Protein AF-K2A949-F1 (afdb_monomer)

Mean predicted aligned error: 9.68 Å

Sequence (365 aa):
MKMKKAQGSILAYSLIILAVMFSIVGTMSTVTILEKKSAGASQSSSQAFQIADSGVQSAVKKINAVLKNSNNKLSDAFPSGECAVLDGVATVKGSLSTDMLYEITFFKVGTTTLIDDCGRQVTEVGDIKAIGTFKKTIRAVQVSVRHCSTDLIPDKKDNSIDYKEVLGEDGNCWLDRNLGAEQVATSATDPLAYGWLFQWGRGNDGHQDRTSNTSNIPSSSIDPPGHKFIFYPHAPWNWYNGVTPNANDLWQDDGINNPCPDGYRLPTGGAGGEWENFISSAGLKNCTAGCLDKLYQTSLKITVAGTRGGTNATVALAGEQGFYWSSTYNTSNNNSYLLRFSNMTIPTTANAIKTTGSSVRCIKD

Structure (mmCIF, N/CA/C/O backbone):
data_AF-K2A949-F1
#
_entry.id   AF-K2A949-F1
#
loop_
_atom_site.group_PDB
_atom_site.id
_atom_site.type_symbol
_atom_site.label_atom_id
_atom_site.label_alt_id
_atom_site.label_comp_id
_atom_site.label_asym_id
_atom_site.label_entity_id
_atom_site.label_seq_id
_atom_site.pdbx_PDB_ins_code
_atom_site.Cartn_x
_atom_site.Cartn_y
_atom_site.Cartn_z
_atom_site.occupancy
_atom_site.B_iso_or_equiv
_atom_site.auth_seq_id
_atom_site.auth_comp_id
_atom_site.auth_asym_id
_atom_site.auth_atom_id
_atom_site.pdbx_PDB_model_num
ATOM 1 N N . MET A 1 1 ? -30.213 65.465 77.421 1.00 49.12 1 MET A N 1
ATOM 2 C CA . MET A 1 1 ? -31.001 64.305 76.952 1.00 49.12 1 MET A CA 1
ATOM 3 C C . MET A 1 1 ? -30.037 63.134 76.744 1.00 49.12 1 MET A C 1
ATOM 5 O O . MET A 1 1 ? -29.298 63.133 75.771 1.00 49.12 1 MET A O 1
ATOM 9 N N . LYS A 1 2 ? -29.905 62.218 77.718 1.00 47.81 2 LYS A N 1
ATOM 10 C CA . LYS A 1 2 ? -28.971 61.078 77.616 1.00 47.81 2 LYS A CA 1
ATOM 11 C C . LYS A 1 2 ? -29.576 60.030 76.676 1.00 47.81 2 LYS A C 1
ATOM 13 O O . LYS A 1 2 ? -30.589 59.427 77.017 1.00 47.81 2 LYS A O 1
ATOM 18 N N . MET A 1 3 ? -28.971 59.827 75.505 1.00 54.16 3 MET A N 1
ATOM 19 C CA . MET A 1 3 ? -29.324 58.731 74.599 1.00 54.16 3 MET A CA 1
ATOM 20 C C . MET A 1 3 ? -29.105 57.393 75.320 1.00 54.16 3 MET A C 1
ATOM 22 O O . MET A 1 3 ? -27.984 57.082 75.726 1.00 54.16 3 MET A O 1
ATOM 26 N N . LYS A 1 4 ? -30.172 56.603 75.502 1.00 54.75 4 LYS A N 1
ATOM 27 C CA . LYS A 1 4 ? -30.067 55.209 75.955 1.00 54.75 4 LYS A CA 1
ATOM 28 C C . LYS A 1 4 ? -29.284 54.434 74.894 1.00 54.75 4 LYS A C 1
ATOM 30 O O . LYS A 1 4 ? -29.780 54.211 73.795 1.00 54.75 4 LYS A O 1
ATOM 35 N N . LYS A 1 5 ? -28.051 54.047 75.220 1.00 59.03 5 LYS A N 1
ATOM 36 C CA . LYS A 1 5 ? -27.229 53.162 74.390 1.00 59.03 5 LYS A CA 1
ATOM 37 C C . LYS A 1 5 ? -27.930 51.800 74.363 1.00 59.03 5 LYS A C 1
ATOM 39 O O . LYS A 1 5 ? -28.044 51.165 75.409 1.00 59.03 5 LYS A O 1
ATOM 44 N N . ALA A 1 6 ? -28.463 51.391 73.213 1.00 59.97 6 ALA A N 1
ATOM 45 C CA . ALA A 1 6 ? -29.071 50.074 73.061 1.00 59.97 6 ALA A CA 1
ATOM 46 C C . ALA A 1 6 ? -27.988 49.013 73.313 1.00 59.97 6 ALA A C 1
ATOM 48 O O . ALA A 1 6 ? -27.046 48.882 72.533 1.00 59.97 6 ALA A O 1
ATOM 49 N N . GLN A 1 7 ? -28.070 48.308 74.442 1.00 63.09 7 GLN A N 1
ATOM 50 C CA . GLN A 1 7 ? -27.202 47.169 74.715 1.00 63.09 7 GLN A CA 1
ATOM 51 C C . GLN A 1 7 ? -27.724 45.999 73.880 1.00 63.09 7 GLN A C 1
ATOM 53 O O . GLN A 1 7 ? -28.745 45.400 74.209 1.00 63.09 7 GLN A O 1
ATOM 58 N N . GLY A 1 8 ? -27.064 45.726 72.754 1.00 63.56 8 GLY A N 1
ATOM 59 C CA . GLY A 1 8 ? -27.332 44.528 71.967 1.00 63.56 8 GLY A CA 1
ATOM 60 C C . GLY A 1 8 ? -27.118 43.288 72.833 1.00 63.56 8 GLY A C 1
ATOM 61 O O . GLY A 1 8 ? -26.127 43.193 73.557 1.00 63.56 8 GLY A O 1
ATOM 62 N N . SER A 1 9 ? -28.062 42.350 72.786 1.00 79.69 9 SER A N 1
ATOM 63 C CA . SER A 1 9 ? -27.929 41.079 73.491 1.00 79.69 9 SER A CA 1
ATOM 64 C C . SER A 1 9 ? -26.759 40.299 72.892 1.00 79.69 9 SER A C 1
ATOM 66 O O . SER A 1 9 ? -26.803 39.914 71.723 1.00 79.69 9 SER A O 1
ATOM 68 N N . ILE A 1 10 ? -25.721 40.052 73.695 1.00 79.25 10 ILE A N 1
ATOM 69 C CA . ILE A 1 10 ? -24.580 39.195 73.330 1.00 79.25 10 ILE A CA 1
ATOM 70 C C . ILE A 1 10 ? -25.092 37.837 72.836 1.00 79.25 10 ILE A C 1
ATOM 72 O O . ILE A 1 10 ? -24.601 37.317 71.840 1.00 79.25 10 ILE A O 1
ATOM 76 N N . LEU A 1 11 ? -26.155 37.325 73.463 1.00 80.56 11 LEU A N 1
ATOM 77 C CA . LEU A 1 11 ? -26.811 36.082 73.074 1.00 80.56 11 LEU A CA 1
ATOM 78 C C . LEU A 1 11 ? -27.355 36.138 71.638 1.00 80.56 11 LEU A C 1
ATOM 80 O O . LEU A 1 11 ? -27.174 35.185 70.889 1.00 80.56 11 LEU A O 1
ATOM 84 N N . ALA A 1 12 ? -27.979 37.251 71.236 1.00 81.69 12 ALA A N 1
ATOM 85 C CA . ALA A 1 12 ? -28.511 37.414 69.883 1.00 81.69 12 ALA A CA 1
ATOM 86 C C . ALA A 1 12 ? -27.388 37.479 68.837 1.00 81.69 12 ALA A C 1
ATOM 88 O O . ALA A 1 12 ? -27.494 36.855 67.785 1.00 81.69 12 ALA A O 1
ATOM 89 N N . TYR A 1 13 ? -26.288 38.174 69.142 1.00 85.81 13 TYR A N 1
ATOM 90 C CA . TYR A 1 13 ? -25.133 38.247 68.245 1.00 85.81 13 TYR A CA 1
ATOM 91 C C . TYR A 1 13 ? -24.434 36.886 68.106 1.00 85.81 13 TYR A C 1
ATOM 93 O O . TYR A 1 13 ? -24.125 36.460 66.994 1.00 85.81 13 TYR A O 1
ATOM 101 N N . SER A 1 14 ? -24.267 36.156 69.214 1.00 88.62 14 SER A N 1
ATOM 102 C CA . SER A 1 14 ? -23.745 34.786 69.204 1.00 88.62 14 SER A CA 1
ATOM 103 C C . SER A 1 14 ? -24.641 33.830 68.414 1.00 88.62 14 SER A C 1
ATOM 105 O O . SER A 1 14 ? -24.118 33.027 67.649 1.00 88.62 14 SER A O 1
ATOM 107 N N . LEU A 1 15 ? -25.969 33.935 68.535 1.00 88.19 15 LEU A N 1
ATOM 108 C CA . LEU A 1 15 ? -26.921 33.125 67.762 1.00 88.19 15 LEU A CA 1
ATOM 109 C C . LEU A 1 15 ? -26.852 33.418 66.260 1.00 88.19 15 LEU A C 1
ATOM 111 O O . LEU A 1 15 ? -26.875 32.483 65.462 1.00 88.19 15 LEU A O 1
ATOM 115 N N . ILE A 1 16 ? -26.726 34.691 65.873 1.00 89.50 16 ILE A N 1
ATOM 116 C CA . ILE A 1 16 ? -26.567 35.087 64.467 1.00 89.50 16 ILE A CA 1
ATOM 117 C C . ILE A 1 16 ? -25.253 34.536 63.906 1.00 89.50 16 ILE A C 1
ATOM 119 O O . ILE A 1 16 ? -25.259 33.945 62.829 1.00 89.50 16 ILE A O 1
ATOM 123 N N . ILE A 1 17 ? -24.142 34.663 64.640 1.00 90.00 17 ILE A N 1
ATOM 124 C CA . ILE A 1 17 ? -22.853 34.096 64.216 1.00 90.00 17 ILE A CA 1
ATOM 125 C C . ILE A 1 17 ? -22.958 32.579 64.070 1.00 90.00 17 ILE A C 1
ATOM 127 O O . ILE A 1 17 ? -22.529 32.042 63.054 1.00 90.00 17 ILE A O 1
ATOM 131 N N . LEU A 1 18 ? -23.561 31.888 65.041 1.00 91.62 18 LEU A N 1
ATOM 132 C CA . LEU A 1 18 ? -23.727 30.438 64.988 1.00 91.62 18 LEU A CA 1
ATOM 133 C C . LEU A 1 18 ? -24.557 30.019 63.764 1.00 91.62 18 LEU A C 1
ATOM 135 O O . LEU A 1 18 ? -24.173 29.098 63.048 1.00 91.62 18 LEU A O 1
ATOM 139 N N . ALA A 1 19 ? -25.656 30.727 63.485 1.00 90.25 19 ALA A N 1
ATOM 140 C CA . ALA A 1 19 ? -26.504 30.478 62.320 1.00 90.25 19 ALA A CA 1
ATOM 141 C C . ALA A 1 19 ? -25.750 30.693 60.996 1.00 90.25 19 ALA A C 1
ATOM 143 O O . ALA A 1 19 ? -25.889 29.887 60.075 1.00 90.25 19 ALA A O 1
ATOM 144 N N . VAL A 1 20 ? -24.914 31.734 60.913 1.00 90.44 20 VAL A N 1
ATOM 145 C CA . VAL A 1 20 ? -24.051 31.993 59.748 1.00 90.44 20 VAL A CA 1
ATOM 146 C C . VAL A 1 20 ? -22.960 30.925 59.613 1.00 90.44 20 VAL A C 1
ATOM 148 O O . VAL A 1 20 ? -22.686 30.458 58.512 1.00 90.44 20 VAL A O 1
ATOM 151 N N . MET A 1 21 ? -22.359 30.470 60.714 1.00 92.06 21 MET A N 1
ATOM 152 C CA . MET A 1 21 ? -21.374 29.384 60.669 1.00 92.06 21 MET A CA 1
ATOM 153 C C . MET A 1 21 ? -22.009 28.073 60.191 1.00 92.06 21 MET A C 1
ATOM 155 O O . MET A 1 21 ? -21.441 27.402 59.330 1.00 92.06 21 MET A O 1
ATOM 159 N N . PHE A 1 22 ? -23.204 27.728 60.678 1.00 92.00 22 PHE A N 1
ATOM 160 C CA . PHE A 1 22 ? -23.929 26.542 60.215 1.00 92.00 22 PHE A CA 1
ATOM 161 C C . PHE A 1 22 ? -24.331 26.635 58.741 1.00 92.00 22 PHE A C 1
ATOM 163 O O . PHE A 1 22 ? -24.227 25.635 58.028 1.00 92.00 22 PHE A O 1
ATOM 170 N N . SER A 1 23 ? -24.743 27.810 58.256 1.00 88.31 23 SER A N 1
ATOM 171 C CA . SER A 1 23 ? -25.087 27.983 56.841 1.00 88.31 23 SER A CA 1
ATOM 172 C C . SER A 1 23 ? -23.857 27.869 55.931 1.00 88.31 23 SER A C 1
ATOM 174 O O . SER A 1 23 ? -23.923 27.201 54.898 1.00 88.31 23 SER A O 1
ATOM 176 N N . ILE A 1 24 ? -22.706 28.415 56.335 1.00 89.69 24 ILE A N 1
ATOM 177 C CA . ILE A 1 24 ? -21.442 28.270 55.595 1.00 89.69 24 ILE A CA 1
ATOM 178 C C . ILE A 1 24 ? -20.996 26.803 55.561 1.00 89.69 24 ILE A C 1
ATOM 180 O O . ILE A 1 24 ? -20.725 26.266 54.489 1.00 89.69 24 ILE A O 1
ATOM 184 N N . VAL A 1 25 ? -20.973 26.115 56.705 1.00 92.06 25 VAL A N 1
ATOM 185 C CA . VAL A 1 25 ? -20.570 24.697 56.765 1.00 92.06 25 VAL A CA 1
ATOM 186 C C . VAL A 1 25 ? -21.525 23.813 55.958 1.00 92.06 25 VAL A C 1
ATOM 188 O O . VAL A 1 25 ? -21.078 22.911 55.243 1.00 92.06 25 VAL A O 1
ATOM 191 N N . GLY A 1 26 ? -22.830 24.090 56.027 1.00 88.25 26 GLY A N 1
ATOM 192 C CA . GLY A 1 26 ? -23.844 23.401 55.234 1.00 88.25 26 GLY A CA 1
ATOM 193 C C . GLY A 1 26 ? -23.608 23.572 53.735 1.00 88.25 26 GLY A C 1
ATOM 194 O O . GLY A 1 26 ? -23.525 22.579 53.011 1.00 88.25 26 GLY A O 1
ATOM 195 N N . THR A 1 27 ? -23.415 24.811 53.274 1.00 89.12 27 THR A N 1
ATOM 196 C CA . THR A 1 27 ? -23.164 25.083 51.850 1.00 89.12 27 THR A CA 1
ATOM 197 C C . THR A 1 27 ? -21.855 24.450 51.369 1.00 89.12 27 THR A C 1
ATOM 199 O O . THR A 1 27 ? -21.879 23.721 50.377 1.00 89.12 27 THR A O 1
ATOM 202 N N . MET A 1 28 ? -20.746 24.588 52.103 1.00 84.94 28 MET A N 1
ATOM 203 C CA . MET A 1 28 ? -19.471 23.936 51.759 1.00 84.94 28 MET A CA 1
ATOM 204 C C . MET A 1 28 ? -19.596 22.409 51.670 1.00 84.94 28 MET A C 1
ATOM 206 O O . MET A 1 28 ? -19.109 21.804 50.718 1.00 84.94 28 MET A O 1
ATOM 210 N N . SER A 1 29 ? -20.287 21.777 52.622 1.00 88.69 29 SER A N 1
ATOM 211 C CA . SER A 1 29 ? -20.486 20.320 52.615 1.00 88.69 29 SER A CA 1
ATOM 212 C C . SER A 1 29 ? -21.288 19.869 51.396 1.00 88.69 29 SER A C 1
ATOM 214 O O . SER A 1 29 ? -20.924 18.891 50.742 1.00 88.69 29 SER A O 1
ATOM 216 N N . THR A 1 30 ? -22.356 20.599 51.053 1.00 86.12 30 THR A N 1
ATOM 217 C CA . THR A 1 30 ? -23.157 20.289 49.860 1.00 86.12 30 THR A CA 1
ATOM 218 C C . THR A 1 30 ? -22.352 20.436 48.570 1.00 86.12 30 THR A C 1
ATOM 220 O O . THR A 1 30 ? -22.419 19.545 47.724 1.00 86.12 30 THR A O 1
ATOM 223 N N . VAL A 1 31 ? -21.535 21.488 48.443 1.00 88.88 31 VAL A N 1
ATOM 224 C CA . VAL A 1 31 ? -20.670 21.706 47.273 1.00 88.88 31 VAL A CA 1
ATOM 225 C C . VAL A 1 31 ? -19.650 20.576 47.138 1.00 88.88 31 VAL A C 1
ATOM 227 O O . VAL A 1 31 ? -19.584 19.952 46.084 1.00 88.88 31 VAL A O 1
ATOM 230 N N . THR A 1 32 ? -18.945 20.214 48.212 1.00 89.25 32 THR A N 1
ATOM 231 C CA . THR A 1 32 ? -17.956 19.122 48.184 1.00 89.25 32 THR A CA 1
ATOM 232 C C . THR A 1 32 ? -18.581 17.781 47.789 1.00 89.25 32 THR A C 1
ATOM 234 O O . THR A 1 32 ? -17.988 17.005 47.037 1.00 89.25 32 THR A O 1
ATOM 237 N N . ILE A 1 33 ? -19.796 17.484 48.266 1.00 87.81 33 ILE A N 1
ATOM 238 C CA . ILE A 1 33 ? -20.521 16.263 47.880 1.00 87.81 33 ILE A CA 1
ATOM 239 C C . ILE A 1 33 ? -20.868 16.289 46.386 1.00 87.81 33 ILE A C 1
ATOM 241 O O . ILE A 1 33 ? -20.701 15.273 45.703 1.00 87.81 33 ILE A O 1
ATOM 245 N N . LEU A 1 34 ? -21.332 17.432 45.871 1.00 84.69 34 LEU A N 1
ATOM 246 C CA . LEU A 1 34 ? -21.656 17.604 44.454 1.00 84.69 34 LEU A CA 1
ATOM 247 C C . LEU A 1 34 ? -20.415 17.466 43.568 1.00 84.69 34 LEU A C 1
ATOM 249 O O . LEU A 1 34 ? -20.457 16.724 42.586 1.00 84.69 34 LEU A O 1
ATOM 253 N N . GLU A 1 35 ? -19.302 18.097 43.936 1.00 88.50 35 GLU A N 1
ATOM 254 C CA . GLU A 1 35 ? -18.033 17.991 43.211 1.00 88.50 35 GLU A CA 1
ATOM 255 C C . GLU A 1 35 ? -17.499 16.561 43.216 1.00 88.50 35 GLU A C 1
ATOM 257 O O . GLU A 1 35 ? -17.153 16.030 42.162 1.00 88.50 35 GLU A O 1
ATOM 262 N N . LYS A 1 36 ? -17.515 15.881 44.369 1.00 87.94 36 LYS A N 1
ATOM 263 C CA . LYS A 1 36 ? -17.088 14.479 44.465 1.00 87.94 36 LYS A CA 1
ATOM 264 C C . LYS A 1 36 ? -17.962 13.557 43.613 1.00 87.94 36 LYS A C 1
ATOM 266 O O . LYS A 1 36 ? -17.445 12.646 42.964 1.00 87.94 36 LYS A O 1
ATOM 271 N N . LYS A 1 37 ? -19.279 13.787 43.589 1.00 87.31 37 LYS A N 1
ATOM 272 C CA . LYS A 1 37 ? -20.211 13.038 42.734 1.00 87.31 37 LYS A CA 1
ATOM 273 C C . LYS A 1 37 ? -19.938 13.301 41.251 1.00 87.31 37 LYS A C 1
ATOM 275 O O . LYS A 1 37 ? -19.913 12.350 40.473 1.00 87.31 37 LYS A O 1
ATOM 280 N N . SER A 1 38 ? -19.702 14.559 40.881 1.00 85.38 38 SER A N 1
ATOM 281 C CA . SER A 1 38 ? -19.346 14.964 39.517 1.00 85.38 38 SER A CA 1
ATOM 282 C C . SER A 1 38 ? -18.030 14.318 39.068 1.00 85.38 38 SER A C 1
ATOM 284 O O . SER A 1 38 ? -17.989 13.642 38.042 1.00 85.38 38 SER A O 1
ATOM 286 N N . ALA A 1 39 ? -16.982 14.402 39.893 1.00 86.56 39 ALA A N 1
ATOM 287 C CA . ALA A 1 39 ? -15.683 13.787 39.632 1.00 86.56 39 ALA A CA 1
ATOM 288 C C . ALA A 1 39 ? -15.786 12.261 39.469 1.00 86.56 39 ALA A C 1
ATOM 290 O O . ALA A 1 39 ? -15.228 11.699 38.526 1.00 86.56 39 ALA A O 1
ATOM 291 N N . GLY A 1 40 ? -16.558 11.588 40.330 1.00 88.69 40 GLY A N 1
ATOM 292 C CA . GLY A 1 40 ? -16.791 10.145 40.226 1.00 88.69 40 GLY A CA 1
ATOM 293 C C . GLY A 1 40 ? -17.561 9.735 38.963 1.00 88.69 40 GLY A C 1
ATOM 294 O O . GLY A 1 40 ? -17.256 8.700 38.362 1.00 88.69 40 GLY A O 1
ATOM 295 N N . ALA A 1 41 ? -18.532 10.545 38.527 1.00 88.62 41 ALA A N 1
ATOM 296 C CA . ALA A 1 41 ? -19.261 10.318 37.278 1.00 88.62 41 ALA A CA 1
ATOM 297 C C . ALA A 1 41 ? -18.344 10.481 36.055 1.00 88.62 41 ALA A C 1
ATOM 299 O O . ALA A 1 41 ? -18.344 9.618 35.174 1.00 88.62 41 ALA A O 1
ATOM 300 N N . SER A 1 42 ? -17.513 11.527 36.040 1.00 91.44 42 SER A N 1
ATOM 301 C CA . SER A 1 42 ? -16.504 11.752 34.999 1.00 91.44 42 SER A CA 1
ATOM 302 C C . SER A 1 42 ? -15.488 10.612 34.938 1.00 91.44 42 SER A C 1
ATOM 304 O O . SER A 1 42 ? -15.243 10.076 33.860 1.00 91.44 42 SER A O 1
ATOM 306 N N . GLN A 1 43 ? -14.969 10.157 36.082 1.00 93.75 43 GLN A N 1
ATOM 307 C CA . GLN A 1 43 ? -14.057 9.011 36.139 1.00 93.75 43 GLN A CA 1
ATOM 308 C C . GLN A 1 43 ? -14.706 7.735 35.584 1.00 93.75 43 GLN A C 1
ATOM 310 O O . GLN A 1 43 ? -14.117 7.061 34.742 1.00 93.75 43 GLN A O 1
ATOM 315 N N . SER A 1 44 ? -15.937 7.430 36.007 1.00 93.75 44 SER A N 1
ATOM 316 C CA . SER A 1 44 ? -16.666 6.244 35.533 1.00 93.75 44 SER A CA 1
ATOM 317 C C . SER A 1 44 ? -16.943 6.308 34.028 1.00 93.75 44 SER A C 1
ATOM 319 O O . SER A 1 44 ? -16.891 5.290 33.343 1.00 93.75 44 SER A O 1
ATOM 321 N N . SER A 1 45 ? -17.223 7.507 33.507 1.00 95.44 45 SER A N 1
ATOM 322 C CA . SER A 1 45 ? -17.389 7.768 32.075 1.00 95.44 45 SER A CA 1
ATOM 323 C C . SER A 1 45 ? -16.099 7.493 31.305 1.00 95.44 45 SER A C 1
ATOM 325 O O . SER A 1 45 ? -16.132 6.768 30.313 1.00 95.44 45 SER A O 1
ATOM 327 N N . SER A 1 46 ? -14.964 8.025 31.768 1.00 95.44 46 SER A N 1
ATOM 328 C CA . SER A 1 46 ? -13.660 7.791 31.138 1.00 95.44 46 SER A CA 1
ATOM 329 C C . SER A 1 46 ? -13.278 6.311 31.153 1.00 95.44 46 SER A C 1
ATOM 331 O O . SER A 1 46 ? -12.799 5.800 30.146 1.00 95.44 46 SER A O 1
ATOM 333 N N . GLN A 1 47 ? -13.548 5.600 32.251 1.00 96.19 47 GLN A N 1
ATOM 334 C CA . GLN A 1 47 ? -13.300 4.157 32.339 1.00 96.19 47 GLN A CA 1
ATOM 335 C C . GLN A 1 47 ? -14.180 3.366 31.368 1.00 96.19 47 GLN A C 1
ATOM 337 O O . GLN A 1 47 ? -13.662 2.553 30.612 1.00 96.19 47 GLN A O 1
ATOM 342 N N . ALA A 1 48 ? -15.489 3.636 31.321 1.00 97.00 48 ALA A N 1
ATOM 343 C CA . ALA A 1 48 ? -16.388 2.996 30.358 1.00 97.00 48 ALA A CA 1
ATOM 344 C C . ALA A 1 48 ? -15.942 3.234 28.902 1.00 97.00 48 ALA A C 1
ATOM 346 O O . ALA A 1 48 ? -15.993 2.320 28.084 1.00 97.00 48 ALA A O 1
ATOM 347 N N . PHE A 1 49 ? -15.448 4.436 28.586 1.00 96.81 49 PHE A N 1
ATOM 348 C CA . PHE A 1 49 ? -14.911 4.756 27.262 1.00 96.81 49 PHE A CA 1
ATOM 349 C C . PHE A 1 49 ? -13.620 3.981 26.947 1.00 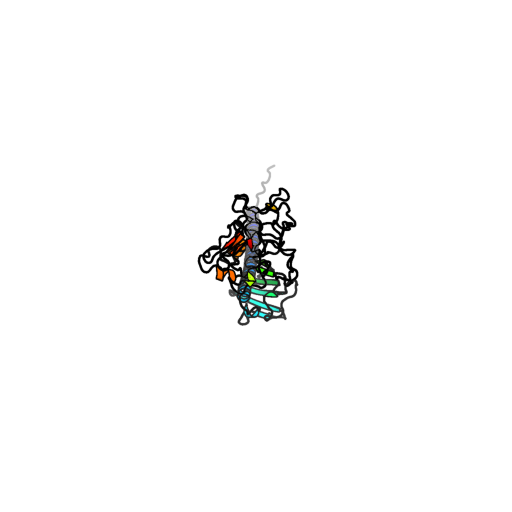96.81 49 PHE A C 1
ATOM 351 O O . PHE A 1 49 ? -13.513 3.389 25.879 1.00 96.81 49 PHE A O 1
ATOM 358 N N . GLN A 1 50 ? -12.673 3.911 27.888 1.00 95.88 50 GLN A N 1
ATOM 359 C CA . GLN A 1 50 ? -11.437 3.126 27.734 1.00 95.88 50 GLN A CA 1
ATOM 360 C C . GLN A 1 50 ? -11.711 1.627 27.550 1.00 95.88 50 GLN A C 1
ATOM 362 O O . GLN A 1 50 ? -11.011 0.951 26.796 1.00 95.88 50 GLN A O 1
ATOM 367 N N . ILE A 1 51 ? -12.741 1.102 28.219 1.00 96.75 51 ILE A N 1
ATOM 368 C CA . ILE A 1 51 ? -13.172 -0.291 28.058 1.00 96.75 51 ILE A CA 1
ATOM 369 C C . ILE A 1 51 ? -13.732 -0.524 26.648 1.00 96.75 51 ILE A C 1
ATOM 371 O O . ILE A 1 51 ? -13.403 -1.536 26.031 1.00 96.75 51 ILE A O 1
ATOM 375 N N . ALA A 1 52 ? -14.529 0.412 26.118 1.00 97.12 52 ALA A N 1
ATOM 376 C CA . ALA A 1 52 ? -15.027 0.341 24.742 1.00 97.12 52 ALA A CA 1
ATOM 377 C C . ALA A 1 52 ? -13.869 0.346 23.729 1.00 97.12 52 ALA A C 1
ATOM 379 O O . ALA A 1 52 ? -13.827 -0.507 22.845 1.00 97.12 52 ALA A O 1
ATOM 380 N N . ASP A 1 53 ? -12.896 1.246 23.904 1.00 95.38 53 ASP A N 1
ATOM 381 C CA . ASP A 1 53 ? -11.699 1.324 23.056 1.00 95.38 53 ASP A CA 1
ATOM 382 C C . ASP A 1 53 ? -10.870 0.029 23.107 1.00 95.38 53 ASP A C 1
ATOM 384 O O . ASP A 1 53 ? -10.505 -0.533 22.075 1.00 95.38 53 ASP A O 1
ATOM 388 N N . SER A 1 54 ? -10.678 -0.532 24.303 1.00 94.69 54 SER A N 1
ATOM 389 C CA . SER A 1 54 ? -10.017 -1.834 24.479 1.00 94.69 54 SER A CA 1
ATOM 390 C C . SER A 1 54 ? -10.759 -2.964 23.751 1.00 94.69 54 SER A C 1
ATOM 392 O O . SER A 1 54 ? -10.128 -3.857 23.181 1.00 94.69 54 SER A O 1
ATOM 394 N N . GLY A 1 55 ? -12.097 -2.921 23.741 1.00 95.06 55 GLY A N 1
ATOM 395 C CA . GLY A 1 55 ? -12.938 -3.840 22.974 1.00 95.06 55 GLY A CA 1
ATOM 396 C C . GLY A 1 55 ? -12.671 -3.738 21.471 1.00 95.06 55 GLY A C 1
ATOM 397 O O . GLY A 1 55 ? -12.375 -4.750 20.834 1.00 95.06 55 GLY A O 1
ATOM 398 N N . VAL A 1 56 ? -12.683 -2.521 20.915 1.00 94.94 56 VAL A N 1
ATOM 399 C CA . VAL A 1 56 ? -12.343 -2.274 19.501 1.00 94.94 56 VAL A CA 1
ATOM 400 C C . VAL A 1 56 ? -10.944 -2.791 19.167 1.00 94.94 56 VAL A C 1
ATOM 402 O O . VAL A 1 56 ? -10.785 -3.540 18.203 1.00 94.94 56 VAL A O 1
ATOM 405 N N . GLN A 1 57 ? -9.935 -2.446 19.970 1.00 91.62 57 GLN A N 1
ATOM 406 C CA . GLN A 1 57 ? -8.553 -2.882 19.744 1.00 91.62 57 GLN A CA 1
ATOM 407 C C . GLN A 1 57 ? -8.429 -4.412 19.744 1.00 91.62 57 GLN A C 1
ATOM 409 O O . GLN A 1 57 ? -7.745 -4.984 18.891 1.00 91.62 57 GLN A O 1
ATOM 414 N N . SER A 1 58 ? -9.118 -5.084 20.672 1.00 91.81 58 SER A N 1
ATOM 415 C CA . SER A 1 58 ? -9.192 -6.548 20.723 1.00 91.81 58 SER A CA 1
ATOM 416 C C . SER A 1 58 ? -9.809 -7.119 19.444 1.00 91.81 58 SER A C 1
ATOM 418 O O . SER A 1 58 ? -9.237 -8.033 18.842 1.00 91.81 58 SER A O 1
ATOM 420 N N . ALA A 1 59 ? -10.927 -6.548 18.984 1.00 93.12 59 ALA A N 1
ATOM 421 C CA . ALA A 1 59 ? -11.602 -6.996 17.772 1.00 93.12 59 ALA A CA 1
ATOM 422 C C . ALA A 1 59 ? -10.743 -6.820 16.519 1.00 93.12 59 ALA A C 1
ATOM 424 O O . ALA A 1 59 ? -10.548 -7.786 15.784 1.00 93.12 59 ALA A O 1
ATOM 425 N N . VAL A 1 60 ? -10.169 -5.633 16.311 1.00 89.69 60 VAL A N 1
ATOM 426 C CA . VAL A 1 60 ? -9.287 -5.350 15.167 1.00 89.69 60 VAL A CA 1
ATOM 427 C C . VAL A 1 60 ? -8.097 -6.309 15.155 1.00 89.69 60 VAL A C 1
ATOM 429 O O . VAL A 1 60 ? -7.783 -6.896 14.122 1.00 89.69 60 VAL A O 1
ATOM 432 N N . LYS A 1 61 ? -7.460 -6.541 16.310 1.00 86.44 61 LYS A N 1
ATOM 433 C CA . LYS A 1 61 ? -6.329 -7.472 16.418 1.00 86.44 61 LYS A CA 1
ATOM 434 C C . LYS A 1 61 ? -6.714 -8.899 16.017 1.00 86.44 61 LYS A C 1
ATOM 436 O O . LYS A 1 61 ? -5.958 -9.544 15.291 1.00 86.44 61 LYS A O 1
ATOM 441 N N . LYS A 1 62 ? -7.856 -9.396 16.501 1.00 89.25 62 LYS A N 1
ATOM 442 C CA . LYS A 1 62 ? -8.341 -10.755 16.210 1.00 89.25 62 LYS A CA 1
ATOM 443 C C . LYS A 1 62 ? -8.771 -10.908 14.748 1.00 89.25 62 LYS A C 1
ATOM 445 O O . LYS A 1 62 ? -8.366 -11.871 14.104 1.00 89.25 62 LYS A O 1
ATOM 450 N N . ILE A 1 63 ? -9.491 -9.929 14.201 1.00 88.75 63 ILE A N 1
ATOM 451 C CA . ILE A 1 63 ? -9.882 -9.889 12.782 1.00 88.75 63 ILE A CA 1
ATOM 452 C C . ILE A 1 63 ? -8.642 -9.878 11.874 1.00 88.75 63 ILE A C 1
ATOM 454 O O . ILE A 1 63 ? -8.527 -10.701 10.966 1.00 88.75 63 ILE A O 1
ATOM 458 N N . ASN A 1 64 ? -7.656 -9.027 12.167 1.00 80.88 64 ASN A N 1
ATOM 459 C CA . ASN A 1 64 ? -6.416 -8.961 11.389 1.00 80.88 64 ASN A CA 1
ATOM 460 C C . ASN A 1 64 ? -5.587 -10.251 11.462 1.00 80.88 64 ASN A C 1
ATOM 462 O O . ASN A 1 64 ? -4.830 -10.543 10.538 1.00 80.88 64 ASN A O 1
ATOM 466 N N . ALA A 1 65 ? -5.698 -11.025 12.544 1.00 81.31 65 ALA A N 1
ATOM 467 C CA . ALA A 1 65 ? -5.007 -12.307 12.662 1.00 81.31 65 ALA A CA 1
ATOM 468 C C . ALA A 1 65 ? -5.599 -13.371 11.725 1.00 81.31 65 ALA A C 1
ATOM 470 O O . ALA A 1 65 ? -4.851 -14.190 11.191 1.00 81.31 65 ALA A O 1
ATOM 471 N N . VAL A 1 66 ? -6.916 -13.349 11.507 1.00 84.38 66 VAL A N 1
ATOM 472 C CA . VAL A 1 66 ? -7.594 -14.330 10.648 1.00 84.38 66 VAL A CA 1
ATOM 473 C C . VAL A 1 66 ? -7.567 -13.943 9.172 1.00 84.38 66 VAL A C 1
ATOM 475 O O . VAL A 1 66 ? -7.436 -14.822 8.331 1.00 84.38 66 VAL A O 1
ATOM 478 N N . LEU A 1 67 ? -7.515 -12.644 8.849 1.00 74.69 67 LEU A N 1
ATOM 479 C CA . LEU A 1 67 ? -7.289 -12.158 7.477 1.00 74.69 67 LEU A CA 1
ATOM 480 C C . LEU A 1 67 ? -5.997 -12.694 6.833 1.00 74.69 67 LEU A C 1
ATOM 482 O O . LEU A 1 67 ? -5.907 -12.779 5.612 1.00 74.69 67 LEU A O 1
ATOM 486 N N . LYS A 1 68 ? -4.998 -13.072 7.639 1.00 64.56 68 LYS A N 1
ATOM 487 C CA . LYS A 1 68 ? -3.717 -13.622 7.163 1.00 64.56 68 LYS A CA 1
ATOM 488 C C . LYS A 1 68 ? -3.781 -15.107 6.788 1.00 64.56 68 LYS A C 1
ATOM 490 O O . LYS A 1 68 ? -2.818 -15.627 6.234 1.00 64.56 68 LYS A O 1
ATOM 495 N N . ASN A 1 69 ? -4.886 -15.786 7.097 1.00 63.91 69 ASN A N 1
ATOM 496 C CA . ASN A 1 69 ? -5.084 -17.215 6.875 1.00 63.91 69 ASN A CA 1
ATOM 497 C C . ASN A 1 69 ? -6.285 -17.453 5.944 1.00 63.91 69 ASN A C 1
ATOM 499 O O . ASN A 1 69 ? -7.086 -16.563 5.687 1.00 63.91 69 ASN A O 1
ATOM 503 N N . SER A 1 70 ? -6.463 -18.687 5.471 1.00 60.06 70 SER A N 1
ATOM 504 C CA . SER A 1 70 ? -7.634 -19.077 4.663 1.00 60.06 70 SER A CA 1
ATOM 505 C C . SER A 1 70 ? -8.962 -19.080 5.442 1.00 60.06 70 SER A C 1
ATOM 507 O O . SER A 1 70 ? -10.022 -19.223 4.840 1.00 60.06 70 SER A O 1
ATOM 509 N N . ASN A 1 71 ? -8.907 -18.935 6.769 1.00 66.69 71 ASN A N 1
ATOM 510 C CA . ASN A 1 71 ? -10.064 -18.855 7.655 1.00 66.69 71 ASN A CA 1
ATOM 511 C C . ASN A 1 71 ? -10.383 -17.386 7.897 1.00 66.69 71 ASN A C 1
ATOM 513 O O . ASN A 1 71 ? -9.649 -16.725 8.620 1.00 66.69 71 ASN A O 1
ATOM 517 N N . ASN A 1 72 ? -11.439 -16.872 7.276 1.00 82.00 72 ASN A N 1
ATOM 518 C CA . ASN A 1 72 ? -11.753 -15.448 7.278 1.00 82.00 72 ASN A CA 1
ATOM 519 C C . ASN A 1 72 ? -13.141 -15.147 7.859 1.00 82.00 72 ASN A C 1
ATOM 521 O O . ASN A 1 72 ? -13.741 -14.152 7.464 1.00 82.00 72 ASN A O 1
ATOM 525 N N . LYS A 1 73 ? -13.678 -15.973 8.767 1.00 92.00 73 LYS A N 1
ATOM 526 C CA . LYS A 1 73 ? -14.994 -15.734 9.389 1.00 92.00 73 LYS A CA 1
ATOM 527 C C . LYS A 1 73 ? -14.881 -15.060 10.752 1.00 92.00 73 LYS A C 1
ATOM 529 O O . LYS A 1 73 ? -13.878 -15.206 11.451 1.00 92.00 73 LYS A O 1
ATOM 534 N N . LEU A 1 74 ? -15.941 -14.368 11.177 1.00 92.31 74 LEU A N 1
ATOM 535 C CA . LEU A 1 74 ? -16.021 -13.799 12.531 1.00 92.31 74 LEU A CA 1
ATOM 536 C C . LEU A 1 74 ? -15.864 -14.880 13.615 1.00 92.31 74 LEU A C 1
ATOM 538 O O . LEU A 1 74 ? -15.175 -14.656 14.606 1.00 92.31 74 LEU A O 1
ATOM 542 N N . SER A 1 75 ? -16.413 -16.077 13.407 1.00 92.44 75 SER A N 1
ATOM 543 C CA . SER A 1 75 ? -16.244 -17.225 14.307 1.00 92.44 75 SER A CA 1
ATOM 544 C C . SER A 1 75 ? -14.794 -17.695 14.440 1.00 92.44 75 SER A C 1
ATOM 546 O O . SER A 1 75 ? -14.424 -18.242 15.475 1.00 92.44 75 SER A O 1
ATOM 548 N N . ASP A 1 76 ? -13.974 -17.485 13.408 1.00 90.88 76 ASP A N 1
ATOM 549 C CA . ASP A 1 76 ? -12.551 -17.831 13.443 1.00 90.88 76 ASP A CA 1
ATOM 550 C C . ASP A 1 76 ? -11.765 -16.779 14.235 1.00 90.88 76 ASP A C 1
ATOM 552 O O . ASP A 1 76 ? -10.837 -17.114 14.972 1.00 90.88 76 ASP A O 1
ATOM 556 N N . ALA A 1 77 ? -12.151 -15.501 14.109 1.00 91.12 77 ALA A N 1
ATOM 557 C CA . ALA A 1 77 ? -11.561 -14.405 14.878 1.00 91.12 77 ALA A CA 1
ATOM 558 C C . ALA A 1 77 ? -11.915 -14.503 16.370 1.00 91.12 77 ALA A C 1
ATOM 560 O O . ALA A 1 77 ? -11.085 -14.198 17.229 1.00 91.12 77 ALA A O 1
ATOM 561 N N . PHE A 1 78 ? -13.132 -14.949 16.679 1.00 92.88 78 PHE A N 1
ATOM 562 C CA . PHE A 1 78 ? -13.693 -15.030 18.028 1.00 92.88 78 PHE A CA 1
ATOM 563 C C . PHE A 1 78 ? -14.149 -16.471 18.337 1.00 92.88 78 PHE A C 1
ATOM 565 O O . PHE A 1 78 ? -15.352 -16.758 18.322 1.00 92.88 78 PHE A O 1
ATOM 572 N N . PRO A 1 79 ? -13.198 -17.392 18.598 1.00 86.19 79 PRO A N 1
ATOM 573 C CA . PRO A 1 79 ? -13.487 -18.812 18.789 1.00 86.19 79 PRO A CA 1
ATOM 574 C C . PRO A 1 79 ? -14.196 -19.099 20.124 1.00 86.19 79 PRO A C 1
ATOM 576 O O . PRO A 1 79 ? -14.408 -18.215 20.949 1.00 86.19 79 PRO A O 1
ATOM 579 N N . SER A 1 80 ? -14.552 -20.366 20.362 1.00 81.38 80 SER A N 1
ATOM 580 C CA . SER A 1 80 ? -15.077 -20.855 21.653 1.00 81.38 80 SER A CA 1
ATOM 581 C C . SER A 1 80 ? -16.386 -20.200 22.121 1.00 81.38 80 SER A C 1
ATOM 583 O O . SER A 1 80 ? -16.649 -20.122 23.319 1.00 81.38 80 SER A O 1
ATOM 585 N N . GLY A 1 81 ? -17.215 -19.740 21.180 1.00 78.31 81 GLY A N 1
ATOM 586 C CA . GLY A 1 81 ? -18.481 -19.069 21.487 1.00 78.31 81 GLY A CA 1
ATOM 587 C C . GLY A 1 81 ? -18.319 -17.622 21.953 1.00 78.31 81 GLY A C 1
ATOM 588 O O . GLY A 1 81 ? -19.275 -17.049 22.470 1.00 78.31 81 GLY A O 1
ATOM 589 N N . GLU A 1 82 ? -17.136 -17.020 21.772 1.00 89.38 82 GLU A N 1
ATOM 590 C CA . GLU A 1 82 ? -16.939 -15.589 22.018 1.00 89.38 82 GLU A CA 1
ATOM 591 C C . GLU A 1 82 ? -17.842 -14.726 21.126 1.00 89.38 82 GLU A C 1
ATOM 593 O O . GLU A 1 82 ? -18.352 -13.713 21.598 1.00 89.38 82 GLU A O 1
ATOM 598 N N . CYS A 1 83 ? -18.058 -15.130 19.866 1.00 94.25 83 CYS A N 1
ATOM 599 C CA . CYS A 1 83 ? -19.115 -14.581 19.018 1.00 94.25 83 CYS A CA 1
ATOM 600 C C . CYS A 1 83 ? -20.385 -15.427 19.143 1.00 94.25 83 CYS A C 1
ATOM 602 O O . CYS A 1 83 ? -20.363 -16.635 18.893 1.00 94.25 83 CYS A O 1
ATOM 604 N N . ALA A 1 84 ? -21.498 -14.779 19.480 1.00 94.81 84 ALA A N 1
ATOM 605 C CA . ALA A 1 84 ? -22.818 -15.389 19.555 1.00 94.81 84 ALA A CA 1
ATOM 606 C C . ALA A 1 84 ? -23.864 -14.508 18.865 1.00 94.81 84 ALA A C 1
ATOM 608 O O . ALA A 1 84 ? -23.760 -13.284 18.871 1.00 94.81 84 ALA A O 1
ATOM 609 N N . VAL A 1 85 ? -24.900 -15.127 18.299 1.00 95.00 85 VAL A N 1
ATOM 610 C CA . VAL A 1 85 ? -26.042 -14.395 17.738 1.00 95.00 85 VAL A CA 1
ATOM 611 C C . VAL A 1 85 ? -27.036 -14.105 18.862 1.00 95.00 85 VAL A C 1
ATOM 613 O O . VAL A 1 85 ? -27.659 -15.023 19.395 1.00 95.00 85 VAL A O 1
ATOM 616 N N . LEU A 1 86 ? -27.168 -12.833 19.234 1.00 92.81 86 LEU A N 1
ATOM 617 C CA . LEU A 1 86 ? -28.106 -12.344 20.247 1.00 92.81 86 LEU A CA 1
ATOM 618 C C . LEU A 1 86 ? -29.129 -11.444 19.565 1.00 92.81 86 LEU A C 1
ATOM 620 O O . LEU A 1 86 ? -28.746 -10.511 18.868 1.00 92.81 86 LEU A O 1
ATOM 624 N N . ASP A 1 87 ? -30.417 -11.754 19.716 1.00 92.06 87 ASP A N 1
ATOM 625 C CA . ASP A 1 87 ? -31.516 -11.018 19.073 1.00 92.06 87 ASP A CA 1
ATOM 626 C C . ASP A 1 87 ? -31.318 -10.814 17.554 1.00 92.06 87 ASP A C 1
ATOM 628 O O . ASP A 1 87 ? -31.669 -9.783 16.986 1.00 92.06 87 ASP A O 1
ATOM 632 N N . GLY A 1 88 ? -30.730 -11.816 16.887 1.00 92.62 88 GLY A N 1
ATOM 633 C CA . GLY A 1 88 ? -30.436 -11.779 15.450 1.00 92.62 88 GLY A CA 1
ATOM 634 C C . GLY A 1 88 ? -29.192 -10.971 15.064 1.00 92.62 88 GLY A C 1
ATOM 635 O O . GLY A 1 88 ? -29.027 -10.663 13.889 1.00 92.62 88 GLY A O 1
ATOM 636 N N . VAL A 1 89 ? -28.330 -10.620 16.024 1.00 95.69 89 VAL A N 1
ATOM 637 C CA . VAL A 1 89 ? -27.108 -9.833 15.805 1.00 95.69 89 VAL A CA 1
ATOM 638 C C . VAL A 1 89 ? -25.879 -10.599 16.284 1.00 95.69 89 VAL A C 1
ATOM 640 O O . VAL A 1 89 ? -25.813 -11.039 17.435 1.00 95.69 89 VAL A O 1
ATOM 643 N N . ALA A 1 90 ? -24.864 -10.704 15.426 1.00 96.56 90 ALA A N 1
ATOM 644 C CA . ALA A 1 90 ? -23.557 -11.233 15.796 1.00 96.56 90 ALA A CA 1
ATOM 645 C C . ALA A 1 90 ? -22.890 -10.311 16.830 1.00 96.56 90 ALA A C 1
ATOM 647 O O . ALA A 1 90 ? -22.544 -9.161 16.544 1.00 96.56 90 ALA A O 1
ATOM 648 N N . THR A 1 91 ? -22.726 -10.831 18.043 1.00 96.62 91 THR A N 1
ATOM 649 C CA . THR A 1 91 ? -22.288 -10.084 19.221 1.00 96.62 91 THR A CA 1
ATOM 650 C C . THR A 1 91 ? -21.106 -10.781 19.882 1.00 96.62 91 THR A C 1
ATOM 652 O O . THR A 1 91 ? -21.169 -11.976 20.171 1.00 96.62 91 THR A O 1
ATOM 655 N N . VAL A 1 92 ? -20.046 -10.026 20.175 1.00 96.44 92 VAL A N 1
ATOM 656 C CA . VAL A 1 92 ? -18.880 -10.511 20.926 1.00 96.44 92 VAL A CA 1
ATOM 657 C C . VAL A 1 92 ? -18.842 -9.868 22.302 1.00 96.44 92 VAL A C 1
ATOM 659 O O . VAL A 1 92 ? -18.923 -8.648 22.418 1.00 96.44 92 VAL A O 1
ATOM 662 N N . LYS A 1 93 ? -18.689 -10.674 23.353 1.00 93.50 93 LYS A N 1
ATOM 663 C CA . LYS A 1 93 ? -18.604 -10.186 24.738 1.00 93.50 93 LYS A CA 1
ATOM 664 C C . LYS A 1 93 ? -17.262 -10.527 25.356 1.00 93.50 93 LYS A C 1
ATOM 666 O O . LYS A 1 93 ? -16.740 -11.620 25.160 1.00 93.50 93 LYS A O 1
ATOM 671 N N . GLY A 1 94 ? -16.732 -9.610 26.154 1.00 91.38 94 GLY A N 1
ATOM 672 C CA . GLY A 1 94 ? -15.520 -9.849 26.926 1.00 91.38 94 GLY A CA 1
ATOM 673 C C . GLY A 1 94 ? -15.455 -9.010 28.193 1.00 91.38 94 GLY A C 1
ATOM 674 O O . GLY A 1 94 ? -16.249 -8.095 28.412 1.00 91.38 94 GLY A O 1
ATOM 675 N N . SER A 1 95 ? -14.495 -9.340 29.053 1.00 91.00 95 SER A N 1
ATOM 676 C CA . SER A 1 95 ? -14.288 -8.673 30.337 1.00 91.00 95 SER A CA 1
ATOM 677 C C . SER A 1 95 ? -12.808 -8.401 30.583 1.00 91.00 95 SER A C 1
ATOM 679 O O . SER A 1 95 ? -11.982 -9.296 30.411 1.00 91.00 95 SER A O 1
ATOM 681 N N . LEU A 1 96 ? -12.483 -7.194 31.043 1.00 87.81 96 LEU A N 1
ATOM 682 C CA . LEU A 1 96 ? -11.159 -6.829 31.566 1.00 87.81 96 LEU A CA 1
ATOM 683 C C . LEU A 1 96 ? -11.056 -7.127 33.072 1.00 87.81 96 LEU A C 1
ATOM 685 O O . LEU A 1 96 ? -9.979 -7.417 33.582 1.00 87.81 96 LEU A O 1
ATOM 689 N N . SER A 1 97 ? -12.181 -7.052 33.787 1.00 88.31 97 SER A N 1
ATOM 690 C CA . SER A 1 97 ? -12.359 -7.472 35.182 1.00 88.31 97 SER A CA 1
ATOM 691 C C . SER A 1 97 ? -13.856 -7.633 35.483 1.00 88.31 97 SER A C 1
ATOM 693 O O . SER A 1 97 ? -14.688 -7.380 34.612 1.00 88.31 97 SER A O 1
ATOM 695 N N . THR A 1 98 ? -14.209 -8.004 36.717 1.00 87.19 98 THR A N 1
ATOM 696 C CA . THR A 1 98 ? -15.593 -8.258 37.160 1.00 87.19 98 THR A CA 1
ATOM 697 C C . THR A 1 98 ? -16.590 -7.142 36.813 1.00 87.19 98 THR A C 1
ATOM 699 O O . THR A 1 98 ? -17.718 -7.445 36.445 1.00 87.19 98 THR A O 1
ATOM 702 N N . ASP A 1 99 ? -16.175 -5.870 36.867 1.00 89.56 99 ASP A N 1
ATOM 703 C CA . ASP A 1 99 ? -17.037 -4.700 36.598 1.00 89.56 99 ASP A CA 1
ATOM 704 C C . ASP A 1 99 ? -16.654 -3.944 35.313 1.00 89.56 99 ASP A C 1
ATOM 706 O O . ASP A 1 99 ? -17.105 -2.813 35.099 1.00 89.56 99 ASP A O 1
ATOM 710 N N . MET A 1 100 ? -15.778 -4.526 34.491 1.00 93.31 100 MET A N 1
ATOM 711 C CA . MET A 1 100 ? -15.239 -3.910 33.280 1.00 93.31 100 MET A CA 1
ATOM 712 C C . MET A 1 100 ? -15.536 -4.798 32.082 1.00 93.31 100 MET A C 1
ATOM 714 O O . MET A 1 100 ? -14.736 -5.666 31.731 1.00 93.31 100 MET A O 1
ATOM 718 N N . LEU A 1 101 ? -16.700 -4.590 31.476 1.00 95.25 101 LEU A N 1
ATOM 719 C CA . LEU A 1 101 ? -17.233 -5.441 30.415 1.00 95.25 101 LEU A CA 1
ATOM 720 C C . LEU A 1 101 ? -17.287 -4.678 29.099 1.00 95.25 101 LEU A C 1
ATOM 722 O O . LEU A 1 101 ? -17.611 -3.490 29.092 1.00 95.25 101 LEU A O 1
ATOM 726 N N . TYR A 1 102 ? -17.030 -5.365 27.993 1.00 96.00 102 TYR A N 1
ATOM 727 C CA . TYR A 1 102 ? -17.287 -4.834 26.664 1.00 96.00 102 TYR A CA 1
ATOM 728 C C . TYR A 1 102 ? -18.184 -5.770 25.856 1.00 96.00 102 TYR A C 1
ATOM 730 O O . TYR A 1 102 ? -18.131 -6.994 25.991 1.00 96.00 102 TYR A O 1
ATOM 738 N N . GLU A 1 103 ? -18.993 -5.167 24.997 1.00 96.56 103 GLU A N 1
ATOM 739 C CA . GLU A 1 103 ? -19.829 -5.837 24.007 1.00 96.56 103 GLU A CA 1
ATOM 740 C C . GLU A 1 103 ? -19.538 -5.226 22.636 1.00 96.56 103 GLU A C 1
ATOM 742 O O . GLU A 1 103 ? -19.436 -4.007 22.518 1.00 96.56 103 GLU A O 1
ATOM 747 N N . ILE A 1 104 ? -19.373 -6.055 21.611 1.00 97.44 104 ILE A N 1
ATOM 748 C CA . ILE A 1 104 ? -18.995 -5.637 20.263 1.00 97.44 104 ILE A CA 1
ATOM 749 C C . ILE A 1 104 ? -20.033 -6.147 19.278 1.00 97.44 104 ILE A C 1
ATOM 751 O O . ILE A 1 104 ? -20.432 -7.308 19.336 1.00 97.44 104 ILE A O 1
ATOM 755 N N . THR A 1 105 ? -20.427 -5.275 18.362 1.00 97.19 105 THR A N 1
ATOM 756 C CA . THR A 1 105 ? -21.303 -5.576 17.228 1.00 97.19 105 THR A CA 1
ATOM 757 C C . THR A 1 105 ? -20.668 -5.042 15.949 1.00 97.19 105 THR A C 1
ATOM 759 O O . THR A 1 105 ? -19.844 -4.121 15.988 1.00 97.19 105 THR A O 1
ATOM 762 N N . PHE A 1 106 ? -21.035 -5.633 14.817 1.00 96.62 106 PHE A N 1
ATOM 763 C CA . PHE A 1 106 ? -20.415 -5.356 13.525 1.00 96.62 106 PHE A CA 1
ATOM 764 C C . PHE A 1 106 ? -21.461 -4.877 12.527 1.00 96.62 106 PHE A C 1
ATOM 766 O O . PHE A 1 106 ? -22.555 -5.437 12.471 1.00 96.62 106 PHE A O 1
ATOM 773 N N . PHE A 1 107 ? -21.125 -3.871 11.728 1.00 95.00 107 PHE A N 1
ATOM 774 C CA . PHE A 1 107 ? -21.956 -3.395 10.622 1.00 95.00 107 PHE A CA 1
ATOM 775 C C . PHE A 1 107 ? -21.439 -3.939 9.294 1.00 95.00 107 PHE A C 1
ATOM 777 O O . PHE A 1 107 ? -20.237 -4.144 9.142 1.00 95.00 107 PHE A O 1
ATOM 784 N N . LYS A 1 108 ? -22.333 -4.165 8.328 1.00 92.25 108 LYS A N 1
ATOM 785 C CA . LYS A 1 108 ? -21.973 -4.578 6.967 1.00 92.25 108 LYS A CA 1
ATOM 786 C C . LYS A 1 108 ? -21.372 -3.397 6.201 1.00 92.25 108 LYS A C 1
ATOM 788 O O . LYS A 1 108 ? -21.909 -2.289 6.267 1.00 92.25 108 LYS A O 1
ATOM 793 N N . VAL A 1 109 ? -20.298 -3.648 5.453 1.00 87.81 109 VAL A N 1
ATOM 794 C CA . VAL A 1 109 ? -19.587 -2.657 4.626 1.00 87.81 109 VAL A CA 1
ATOM 795 C C . VAL A 1 109 ? -20.536 -1.804 3.779 1.00 87.81 109 VAL A C 1
ATOM 797 O O . VAL A 1 109 ? -21.437 -2.318 3.122 1.00 87.81 109 VAL A O 1
ATOM 800 N N . GLY A 1 110 ? -20.353 -0.480 3.833 1.00 80.56 110 GLY A N 1
ATOM 801 C CA . GLY A 1 110 ? -21.149 0.483 3.065 1.00 80.56 110 GLY A CA 1
ATOM 802 C C . GLY A 1 110 ? -22.605 0.643 3.519 1.00 80.56 110 GLY A C 1
ATOM 803 O O . GLY A 1 110 ? -23.388 1.281 2.818 1.00 80.56 110 GLY A O 1
ATOM 804 N N . THR A 1 111 ? -22.998 0.080 4.668 1.00 86.81 111 THR A N 1
ATOM 805 C CA . THR A 1 111 ? -24.381 0.141 5.165 1.00 86.81 111 THR A CA 1
ATOM 806 C C . THR A 1 111 ? -24.445 0.423 6.665 1.00 86.81 111 THR A C 1
ATOM 808 O O . THR A 1 111 ? -23.471 0.277 7.390 1.00 86.81 111 THR A O 1
ATOM 811 N N . THR A 1 112 ? -25.640 0.742 7.159 1.00 89.62 112 THR A N 1
ATOM 812 C CA . THR A 1 112 ? -25.945 0.823 8.598 1.00 89.62 112 THR A CA 1
ATOM 813 C C . THR A 1 112 ? -26.551 -0.472 9.147 1.00 89.62 112 THR A C 1
ATOM 815 O O . THR A 1 112 ? -27.083 -0.493 10.258 1.00 89.62 112 THR A O 1
ATOM 818 N N . THR A 1 113 ? -26.500 -1.562 8.376 1.00 95.12 113 THR A N 1
ATOM 819 C CA . THR A 1 113 ? -27.085 -2.848 8.768 1.00 95.12 113 THR A CA 1
ATOM 820 C C . THR A 1 113 ? -26.105 -3.662 9.600 1.00 95.12 113 THR A C 1
ATOM 822 O O . THR A 1 113 ? -24.919 -3.714 9.290 1.00 95.12 113 THR A O 1
ATOM 825 N N . LEU A 1 114 ? -26.594 -4.299 10.663 1.00 96.19 114 LEU A N 1
ATOM 826 C CA . LEU A 1 114 ? -25.776 -5.164 11.509 1.00 96.19 114 LEU A CA 1
ATOM 827 C C . LEU A 1 114 ? -25.512 -6.511 10.824 1.00 96.19 114 LEU A C 1
ATOM 829 O O . LEU A 1 114 ? -26.328 -7.013 10.044 1.00 96.19 114 LEU A O 1
ATOM 833 N N . ILE A 1 115 ? -24.360 -7.096 11.128 1.00 96.06 115 ILE A N 1
ATOM 834 C CA . ILE A 1 115 ? -24.058 -8.485 10.806 1.00 96.06 115 ILE A CA 1
ATOM 835 C C . ILE A 1 115 ? -24.881 -9.382 11.731 1.00 96.06 115 ILE A C 1
ATOM 837 O O . ILE A 1 115 ? -24.898 -9.213 12.949 1.00 96.06 115 ILE A O 1
ATOM 841 N N . ASP A 1 116 ? -25.578 -10.329 11.119 1.00 95.69 116 ASP A N 1
ATOM 842 C CA . ASP A 1 116 ? -26.600 -11.186 11.723 1.00 95.69 116 ASP A CA 1
ATOM 843 C C . ASP A 1 116 ? -26.071 -12.573 12.117 1.00 95.69 116 ASP A C 1
ATOM 845 O O . ASP A 1 116 ? -26.704 -13.284 12.895 1.00 95.69 116 ASP A O 1
ATOM 849 N N . ASP A 1 117 ? -24.896 -12.951 11.614 1.00 93.88 117 ASP A N 1
ATOM 850 C CA . ASP A 1 117 ? -24.314 -14.279 11.785 1.00 93.88 117 ASP A CA 1
ATOM 851 C C . ASP A 1 117 ? -22.792 -14.207 12.017 1.00 93.88 117 ASP A C 1
ATOM 853 O O . ASP A 1 117 ? -22.056 -13.514 11.311 1.00 93.88 117 ASP A O 1
ATOM 857 N N . CYS A 1 118 ? -22.304 -14.960 13.004 1.00 94.12 118 CYS A N 1
ATOM 858 C CA . CYS A 1 118 ? -20.875 -15.121 13.286 1.00 94.12 118 CYS A CA 1
ATOM 859 C C . CYS A 1 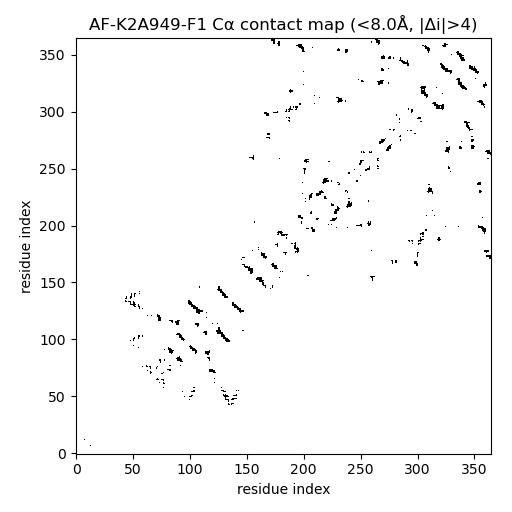118 ? -20.141 -15.930 12.198 1.00 94.12 118 CYS A C 1
ATOM 861 O O . CYS A 1 118 ? -18.913 -15.925 12.150 1.00 94.12 118 CYS A O 1
ATOM 863 N N . GLY A 1 119 ? -20.860 -16.621 11.310 1.00 92.69 119 GLY A N 1
ATOM 864 C CA . GLY A 1 119 ? -20.298 -17.321 10.154 1.00 92.69 119 GLY A CA 1
ATOM 865 C C . GLY A 1 119 ? -19.919 -16.421 8.970 1.00 92.69 119 GLY A C 1
ATOM 866 O O . GLY A 1 119 ? -19.356 -16.925 7.994 1.00 92.69 119 GLY A O 1
ATOM 867 N N . ARG A 1 120 ? -20.220 -15.116 9.033 1.00 92.19 120 ARG A N 1
ATOM 868 C CA . ARG A 1 120 ? -19.940 -14.143 7.962 1.00 92.19 120 ARG A CA 1
ATOM 869 C C . ARG A 1 120 ? -18.456 -13.833 7.844 1.00 92.19 120 ARG A C 1
ATOM 871 O O . ARG A 1 120 ? -17.716 -13.932 8.828 1.00 92.19 120 ARG A O 1
ATOM 878 N N . GLN A 1 121 ? -18.024 -13.472 6.634 1.00 90.00 121 GLN A N 1
ATOM 879 C CA . GLN A 1 121 ? -16.620 -13.157 6.404 1.00 90.00 121 GLN A CA 1
ATOM 880 C C . GLN A 1 121 ? -16.264 -11.836 7.089 1.00 90.00 121 GLN A C 1
ATOM 882 O O . GLN A 1 121 ? -17.029 -10.875 7.058 1.00 90.00 121 GLN A O 1
ATOM 887 N N . VAL A 1 122 ? -15.080 -11.762 7.690 1.00 88.94 122 VAL A N 1
ATOM 888 C CA . VAL A 1 122 ? -14.582 -10.543 8.337 1.00 88.94 122 VAL A CA 1
ATOM 889 C C . VAL A 1 122 ? -14.355 -9.404 7.339 1.00 88.94 122 VAL A C 1
ATOM 891 O O . VAL A 1 122 ? -14.349 -8.248 7.734 1.00 88.94 122 VAL A O 1
ATOM 894 N N . THR A 1 123 ? -14.224 -9.718 6.048 1.00 83.75 123 THR A N 1
ATOM 895 C CA . THR A 1 123 ? -14.167 -8.751 4.938 1.00 83.75 123 THR A CA 1
ATOM 896 C C . THR A 1 123 ? -15.500 -8.046 4.680 1.00 83.75 123 THR A C 1
ATOM 898 O O . THR A 1 123 ? -15.536 -7.074 3.936 1.00 83.75 123 THR A O 1
ATOM 901 N N . GLU A 1 124 ? -16.598 -8.517 5.276 1.00 88.56 124 GLU A N 1
ATOM 902 C CA . GLU A 1 124 ? -17.904 -7.857 5.202 1.00 88.56 124 GLU A CA 1
ATOM 903 C C . GLU A 1 124 ? -18.095 -6.811 6.316 1.00 88.56 124 GLU A C 1
ATOM 905 O O . GLU A 1 124 ? -19.095 -6.092 6.309 1.00 88.56 124 GLU A O 1
ATOM 910 N N . VAL A 1 125 ? -17.176 -6.729 7.287 1.00 91.44 125 VAL A N 1
ATOM 911 C CA . VAL A 1 125 ? -17.275 -5.850 8.464 1.00 91.44 125 VAL A CA 1
ATOM 912 C C . VAL A 1 125 ? -16.900 -4.421 8.093 1.00 91.44 125 VAL A C 1
ATOM 914 O O . VAL A 1 125 ? -15.726 -4.096 8.083 1.00 91.44 125 VAL A O 1
ATOM 917 N N . GLY A 1 126 ? -17.890 -3.556 7.874 1.00 90.12 126 GLY A N 1
ATOM 918 C CA . GLY A 1 126 ? -17.746 -2.123 7.593 1.00 90.12 126 GLY A CA 1
ATOM 919 C C . GLY A 1 126 ? -17.399 -1.259 8.798 1.00 90.12 126 GLY A C 1
ATOM 920 O O . GLY A 1 126 ? -16.517 -0.412 8.715 1.00 90.12 126 GLY A O 1
ATOM 921 N N . ASP A 1 127 ? -18.074 -1.481 9.924 1.00 93.62 127 ASP A N 1
ATOM 922 C CA . ASP A 1 127 ? -17.813 -0.767 11.173 1.00 93.62 127 ASP A CA 1
ATOM 923 C C . ASP A 1 127 ? -17.812 -1.736 12.352 1.00 93.62 127 ASP A C 1
ATOM 925 O O . ASP A 1 127 ? -18.597 -2.687 12.408 1.00 93.62 127 ASP A O 1
ATOM 929 N N . ILE A 1 128 ? -16.962 -1.451 13.333 1.00 96.19 128 ILE A N 1
ATOM 930 C CA . ILE A 1 128 ? -16.910 -2.148 14.615 1.00 96.19 128 ILE A CA 1
ATOM 931 C C . ILE A 1 128 ? -17.424 -1.183 15.674 1.00 96.19 128 ILE A C 1
ATOM 933 O O . ILE A 1 128 ? -16.819 -0.137 15.925 1.00 96.19 128 ILE A O 1
ATOM 937 N N . LYS A 1 129 ? -18.527 -1.541 16.327 1.00 97.00 129 LYS A N 1
ATOM 938 C CA . LYS A 1 129 ? -19.071 -0.788 17.456 1.00 97.00 129 LYS A CA 1
ATOM 939 C C . LYS A 1 129 ? -18.837 -1.557 18.740 1.00 97.00 129 LYS A C 1
ATOM 941 O O . LYS A 1 129 ? -19.346 -2.663 18.893 1.00 97.00 129 LYS A O 1
ATOM 946 N N . ALA A 1 130 ? -18.125 -0.943 19.676 1.00 97.75 130 ALA A N 1
ATOM 947 C CA . ALA A 1 130 ? -17.915 -1.475 21.012 1.00 97.75 130 ALA A CA 1
ATOM 948 C C . ALA A 1 130 ? -18.647 -0.628 22.054 1.00 97.75 130 ALA A C 1
ATOM 950 O O . ALA A 1 130 ? -18.593 0.602 22.039 1.00 97.75 130 ALA A O 1
ATOM 951 N N . ILE A 1 131 ? -19.306 -1.298 22.989 1.00 97.44 131 ILE A N 1
ATOM 952 C CA . ILE A 1 131 ? -19.962 -0.721 24.153 1.00 97.44 131 ILE A CA 1
ATOM 953 C C . ILE A 1 131 ? -19.170 -1.161 25.377 1.00 97.44 131 ILE A C 1
ATOM 955 O O . ILE A 1 131 ? -19.104 -2.347 25.681 1.00 97.44 131 ILE A O 1
ATOM 959 N N . GLY A 1 132 ? -18.570 -0.208 26.080 1.00 97.31 132 GLY A N 1
ATOM 960 C CA . GLY A 1 132 ? -17.857 -0.432 27.327 1.00 97.31 132 GLY A CA 1
ATOM 961 C C . GLY A 1 132 ? -18.731 -0.087 28.525 1.00 97.31 132 GLY A C 1
ATOM 962 O O . GLY A 1 132 ? -19.350 0.979 28.582 1.00 97.31 132 GLY A O 1
ATOM 963 N N . THR A 1 133 ? -18.763 -0.992 29.496 1.00 97.38 133 THR A N 1
ATOM 964 C CA . THR A 1 133 ? -19.514 -0.854 30.741 1.00 97.38 133 THR A CA 1
ATOM 965 C C . THR A 1 133 ? -18.551 -0.875 31.917 1.00 97.38 133 THR A C 1
ATOM 967 O O . THR A 1 133 ? -17.868 -1.871 32.149 1.00 97.38 133 THR A O 1
ATOM 970 N N . PHE A 1 134 ? -18.523 0.225 32.672 1.00 96.06 134 PHE A N 1
ATOM 971 C CA . PHE A 1 134 ? -17.875 0.302 33.978 1.00 96.06 134 PHE A CA 1
ATOM 972 C C . PHE A 1 134 ? -18.946 0.420 35.062 1.00 96.06 134 PHE A C 1
ATOM 974 O O . PHE A 1 134 ? -19.593 1.468 35.196 1.00 96.06 134 PHE A O 1
ATOM 981 N N . LYS A 1 135 ? -19.147 -0.643 35.846 1.00 89.31 135 LYS A N 1
ATOM 982 C CA . LYS A 1 135 ? -20.252 -0.754 36.818 1.00 89.31 135 LYS A CA 1
ATOM 983 C C . LYS A 1 135 ? -21.624 -0.561 36.147 1.00 89.31 135 LYS A C 1
ATOM 985 O O . LYS A 1 135 ? -22.160 -1.489 35.564 1.00 89.31 135 LYS A O 1
ATOM 990 N N . LYS A 1 136 ? -22.202 0.644 36.230 1.00 89.75 136 LYS A N 1
ATOM 991 C CA . LYS A 1 136 ? -23.493 1.022 35.611 1.00 89.75 136 LYS A CA 1
ATOM 992 C C . LYS A 1 136 ? -23.347 2.094 34.529 1.00 89.75 136 LYS A C 1
ATOM 994 O O . LYS A 1 136 ? -24.338 2.509 33.936 1.00 89.75 136 LYS A O 1
ATOM 999 N N . THR A 1 137 ? -22.132 2.587 34.314 1.00 94.94 137 THR A N 1
ATOM 1000 C CA . THR A 1 137 ? -21.855 3.633 33.335 1.00 94.94 137 THR A CA 1
ATOM 1001 C C . THR A 1 137 ? -21.485 2.985 32.017 1.00 94.94 137 THR A C 1
ATOM 1003 O O . THR A 1 137 ? -20.589 2.146 31.972 1.00 94.94 137 THR A O 1
ATOM 1006 N N . ILE A 1 138 ? -22.165 3.403 30.953 1.00 96.25 138 ILE A N 1
ATOM 1007 C CA . ILE A 1 138 ? -21.999 2.858 29.609 1.00 96.25 138 ILE A CA 1
ATOM 1008 C C . ILE A 1 138 ? -21.474 3.952 28.683 1.00 96.25 138 ILE A C 1
ATOM 1010 O O . ILE A 1 138 ? -21.953 5.093 28.711 1.00 96.25 138 ILE A O 1
ATOM 1014 N N . ARG A 1 139 ? -20.494 3.605 27.852 1.00 97.50 139 ARG A N 1
ATOM 1015 C CA . ARG A 1 139 ? -20.019 4.420 26.730 1.00 97.50 139 ARG A CA 1
ATOM 1016 C C . ARG A 1 139 ? -19.850 3.536 25.508 1.00 97.50 139 ARG A C 1
ATOM 1018 O O . ARG A 1 139 ? -19.644 2.337 25.642 1.00 97.50 139 A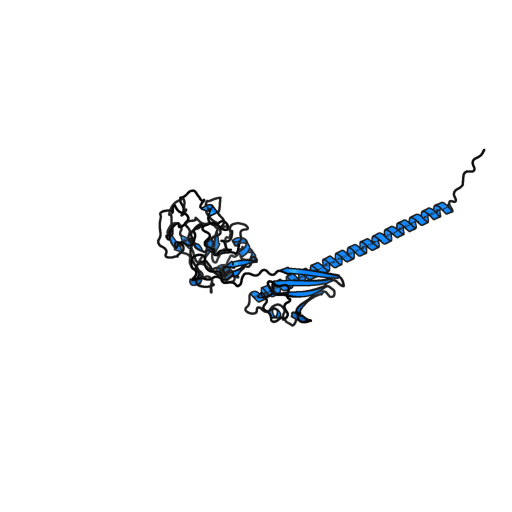RG A O 1
ATOM 1025 N N . ALA A 1 140 ? -19.949 4.131 24.330 1.00 96.75 140 ALA A N 1
ATOM 1026 C CA . ALA A 1 140 ? -19.781 3.422 23.075 1.00 96.75 140 ALA A CA 1
ATOM 1027 C C . ALA A 1 140 ? -18.767 4.143 22.192 1.00 96.75 140 ALA A C 1
ATOM 1029 O O . ALA A 1 140 ? -18.680 5.372 22.217 1.00 96.75 140 ALA A O 1
ATOM 1030 N N . VAL A 1 141 ? -18.039 3.356 21.413 1.00 96.62 141 VAL A N 1
ATOM 1031 C CA . VAL A 1 141 ? -17.144 3.800 20.348 1.00 96.62 141 VAL A CA 1
ATOM 1032 C C . VAL A 1 141 ? -17.529 3.024 19.097 1.00 96.62 141 VAL A C 1
ATOM 1034 O O . VAL A 1 141 ? -17.850 1.839 19.177 1.00 96.62 141 VAL A O 1
ATOM 1037 N N . GLN A 1 142 ? -17.518 3.690 17.950 1.00 95.25 142 GLN A N 1
ATOM 1038 C CA . GLN A 1 142 ? -17.662 3.051 16.651 1.00 95.25 142 GLN A CA 1
ATOM 1039 C C . GLN A 1 142 ? -16.481 3.470 15.787 1.00 95.25 142 GLN A C 1
ATOM 1041 O O . GLN A 1 142 ? -16.166 4.658 15.717 1.00 95.25 142 GLN A O 1
ATOM 1046 N N . VAL A 1 143 ? -15.828 2.493 15.167 1.00 92.06 143 VAL A N 1
ATOM 1047 C CA . VAL A 1 143 ? -14.731 2.718 14.226 1.00 92.06 143 VAL A CA 1
ATOM 1048 C C . VAL A 1 143 ? -15.069 2.088 12.888 1.00 92.06 143 VAL A C 1
ATOM 1050 O O . VAL A 1 143 ? -15.579 0.968 12.839 1.00 92.06 143 VAL A O 1
ATOM 1053 N N . SER A 1 144 ? -14.758 2.797 11.812 1.00 87.88 144 SER A N 1
ATOM 1054 C CA . SER A 1 144 ? -14.902 2.274 10.459 1.00 87.88 144 SER A CA 1
ATOM 1055 C C . SER A 1 144 ? -13.683 1.450 10.075 1.00 87.88 144 SER A C 1
ATOM 1057 O O . SER A 1 144 ? -12.539 1.831 10.336 1.00 87.88 144 SER A O 1
ATOM 1059 N N . VAL A 1 145 ? -13.935 0.313 9.444 1.00 84.81 145 VAL A N 1
ATOM 1060 C CA . VAL A 1 145 ? -12.924 -0.535 8.825 1.00 84.81 145 VAL A CA 1
ATOM 1061 C C . VAL A 1 145 ? -12.778 -0.079 7.379 1.00 84.81 145 VAL A C 1
ATOM 1063 O O . VAL A 1 145 ? -13.752 0.019 6.627 1.00 84.81 145 VAL A O 1
ATOM 1066 N N . ARG A 1 146 ? -11.548 0.242 6.980 1.00 78.50 146 ARG A N 1
ATOM 1067 C CA . ARG A 1 146 ? -11.272 0.690 5.616 1.00 78.50 146 ARG A CA 1
ATOM 1068 C C . ARG A 1 146 ? -11.312 -0.506 4.670 1.00 78.50 146 ARG A C 1
ATOM 1070 O O . ARG A 1 146 ? -10.666 -1.516 4.927 1.00 78.50 146 ARG A O 1
ATOM 1077 N N . HIS A 1 147 ? -12.065 -0.364 3.585 1.00 78.31 147 HIS A N 1
ATOM 1078 C CA . HIS A 1 147 ? -12.152 -1.354 2.516 1.00 78.31 147 HIS A CA 1
ATOM 1079 C C . HIS A 1 147 ? -11.647 -0.745 1.223 1.00 78.31 147 HIS A C 1
ATOM 1081 O O . HIS A 1 147 ? -11.813 0.451 0.975 1.00 78.31 147 HIS A O 1
ATOM 1087 N N . CYS A 1 148 ? -11.065 -1.609 0.409 1.00 84.81 148 CYS A N 1
ATOM 1088 C CA . CYS A 1 148 ? -10.713 -1.311 -0.961 1.00 84.81 148 CYS A CA 1
ATOM 1089 C C . CYS A 1 148 ? -11.821 -1.810 -1.891 1.00 84.81 148 CYS A C 1
ATOM 1091 O O . CYS A 1 148 ? -12.603 -2.685 -1.508 1.00 84.81 148 CYS A O 1
ATOM 1093 N N . SER A 1 149 ? -11.929 -1.218 -3.079 1.00 83.25 149 SER A N 1
ATOM 1094 C CA . SER A 1 149 ? -12.939 -1.614 -4.059 1.00 83.25 149 SER A CA 1
ATOM 1095 C C . SER A 1 149 ? -12.767 -3.077 -4.465 1.00 83.25 149 SER A C 1
ATOM 1097 O O . SER A 1 149 ? -11.652 -3.588 -4.576 1.00 83.25 149 SER A O 1
ATOM 1099 N N . THR A 1 150 ? -13.889 -3.748 -4.711 1.00 82.94 150 THR A N 1
ATOM 1100 C C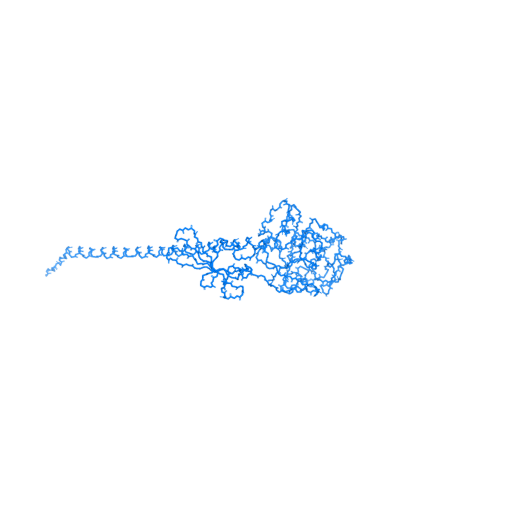A . THR A 1 150 ? -13.924 -5.089 -5.311 1.00 82.94 150 THR A CA 1
ATOM 1101 C C . THR A 1 150 ? -14.055 -5.050 -6.831 1.00 82.94 150 THR A C 1
ATOM 1103 O O . THR A 1 150 ? -14.079 -6.108 -7.463 1.00 82.94 150 THR A O 1
ATOM 1106 N N . ASP A 1 151 ? -14.189 -3.855 -7.405 1.00 89.12 151 ASP A N 1
ATOM 1107 C CA . ASP A 1 151 ? -14.337 -3.663 -8.841 1.00 89.12 151 ASP A CA 1
ATOM 1108 C C . ASP A 1 151 ? -13.043 -4.025 -9.576 1.00 89.12 151 ASP A C 1
ATOM 1110 O O . ASP A 1 151 ? -11.935 -3.900 -9.045 1.00 89.12 151 ASP A O 1
ATOM 1114 N N . LEU A 1 152 ? -13.197 -4.479 -10.819 1.00 94.19 152 LEU A N 1
ATOM 1115 C CA . LEU A 1 152 ? -12.071 -4.627 -11.732 1.00 94.19 152 LEU A CA 1
ATOM 1116 C C . LEU A 1 152 ? -11.635 -3.246 -12.217 1.00 94.19 152 LEU A C 1
ATOM 1118 O O . LEU A 1 152 ? -12.469 -2.422 -12.596 1.00 94.19 152 LEU A O 1
ATOM 1122 N N . ILE A 1 153 ? -10.327 -3.012 -12.200 1.00 96.12 153 ILE A N 1
ATOM 1123 C CA . ILE A 1 153 ? -9.720 -1.752 -12.627 1.00 96.12 153 ILE A CA 1
ATOM 1124 C C . ILE A 1 153 ? -8.955 -2.019 -13.921 1.00 96.12 153 ILE A C 1
ATOM 1126 O O . ILE A 1 153 ? -7.892 -2.643 -13.854 1.00 96.12 153 ILE A O 1
ATOM 1130 N N . PRO A 1 154 ? -9.455 -1.570 -15.082 1.00 95.75 154 PRO A N 1
ATOM 1131 C CA . PRO A 1 154 ? -8.756 -1.773 -16.342 1.00 95.75 154 PRO A CA 1
ATOM 1132 C C . PRO A 1 154 ? -7.449 -0.976 -16.369 1.00 95.75 154 PRO A C 1
ATOM 1134 O O . PRO A 1 154 ? -7.370 0.140 -15.845 1.00 95.75 154 PRO A O 1
ATOM 1137 N N . ASP A 1 155 ? -6.414 -1.530 -16.997 1.00 95.12 155 ASP A N 1
ATOM 1138 C CA . ASP A 1 155 ? -5.201 -0.773 -17.299 1.00 95.12 155 ASP A CA 1
ATOM 1139 C C . ASP A 1 155 ? -5.513 0.426 -18.202 1.00 95.12 155 ASP A C 1
ATOM 1141 O O . ASP A 1 155 ? -6.348 0.367 -19.102 1.00 95.12 155 ASP A O 1
ATOM 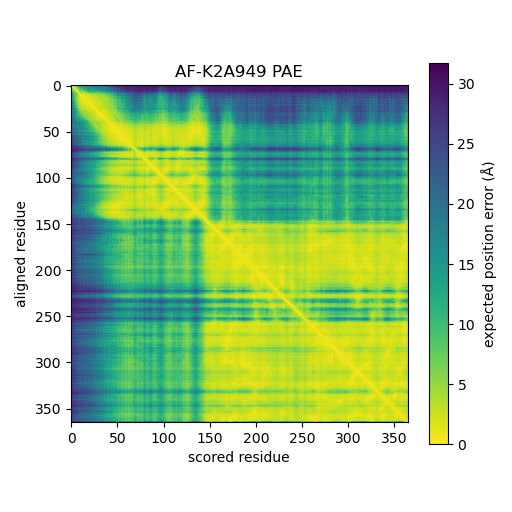1145 N N . LYS A 1 156 ? -4.800 1.534 -17.982 1.00 91.88 156 LYS A N 1
ATOM 1146 C CA . LYS A 1 156 ? -5.039 2.795 -18.691 1.00 91.88 156 LYS A CA 1
ATOM 1147 C C . LYS A 1 156 ? -4.793 2.714 -20.201 1.00 91.88 156 LYS A C 1
ATOM 1149 O O . LYS A 1 156 ? -5.328 3.534 -20.951 1.00 91.88 156 LYS A O 1
ATOM 1154 N N . LYS A 1 157 ? -3.926 1.808 -20.660 1.00 90.88 157 LYS A N 1
ATOM 1155 C CA . LYS A 1 157 ? -3.563 1.682 -22.083 1.00 90.88 157 LYS A CA 1
ATOM 1156 C C . LYS A 1 157 ? -3.772 0.282 -22.646 1.00 90.88 157 LYS A C 1
ATOM 1158 O O . LYS A 1 157 ? -3.889 0.171 -23.866 1.00 90.88 157 LYS A O 1
ATOM 1163 N N . ASP A 1 158 ? -3.836 -0.749 -21.808 1.00 89.44 158 ASP A N 1
ATOM 1164 C CA . ASP A 1 158 ? -4.090 -2.126 -22.232 1.00 89.44 158 ASP A CA 1
ATOM 1165 C C . ASP A 1 158 ? -5.356 -2.705 -21.582 1.00 89.44 158 ASP A C 1
ATOM 1167 O O . ASP A 1 158 ? -5.302 -3.398 -20.572 1.00 89.44 158 ASP A O 1
ATOM 1171 N N . ASN A 1 159 ? -6.511 -2.484 -22.214 1.00 89.31 159 ASN A N 1
ATOM 1172 C CA . ASN A 1 159 ? -7.809 -2.963 -21.719 1.00 89.31 159 ASN A CA 1
ATOM 1173 C C . ASN A 1 159 ? -7.939 -4.503 -21.649 1.00 89.31 159 ASN A C 1
ATOM 1175 O O . ASN A 1 159 ? -9.010 -4.997 -21.304 1.00 89.31 159 ASN A O 1
ATOM 1179 N N . SER A 1 160 ? -6.915 -5.273 -22.040 1.00 92.12 160 SER A N 1
ATOM 1180 C CA . SER A 1 160 ? -6.882 -6.723 -21.810 1.00 92.12 160 SER A CA 1
ATOM 1181 C C . SER A 1 160 ? -6.397 -7.098 -20.403 1.00 92.12 160 SER A C 1
ATOM 1183 O O . SER A 1 160 ? -6.540 -8.254 -19.999 1.00 92.12 160 SER A O 1
ATOM 1185 N N . ILE A 1 161 ? -5.850 -6.133 -19.656 1.00 94.06 161 ILE A N 1
ATOM 1186 C CA . ILE A 1 161 ? -5.351 -6.306 -18.294 1.00 94.06 161 ILE A CA 1
ATOM 1187 C C . ILE A 1 161 ? -6.303 -5.614 -17.320 1.00 94.06 161 ILE A C 1
ATOM 1189 O O . ILE A 1 161 ? -6.473 -4.398 -17.361 1.00 94.06 161 ILE A O 1
ATOM 1193 N N . ASP A 1 162 ? -6.85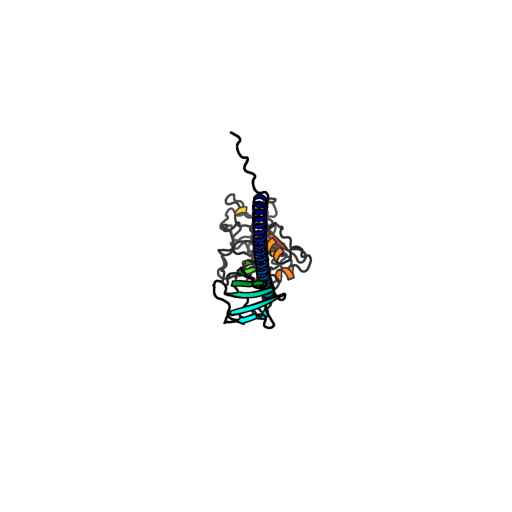0 -6.400 -16.393 1.00 96.00 162 ASP A N 1
ATOM 1194 C CA . ASP A 1 162 ? -7.627 -5.910 -15.257 1.00 96.00 162 ASP A CA 1
ATOM 1195 C C . ASP A 1 162 ? -6.887 -6.170 -13.940 1.00 96.00 162 ASP A C 1
ATOM 1197 O O . ASP A 1 162 ? -6.418 -7.282 -13.653 1.00 96.00 162 ASP A O 1
ATOM 1201 N N . TYR A 1 163 ? -6.844 -5.141 -13.104 1.00 97.19 163 TYR A N 1
ATOM 1202 C CA . TYR A 1 163 ? -6.320 -5.183 -11.747 1.00 97.19 163 TYR A CA 1
ATOM 1203 C C . TYR A 1 163 ? -7.450 -5.285 -10.720 1.00 97.19 163 TYR A C 1
ATOM 1205 O O . TYR A 1 163 ? -8.626 -5.060 -11.013 1.00 97.19 163 TYR A O 1
ATOM 1213 N N . LYS A 1 164 ? -7.076 -5.603 -9.481 1.00 95.94 164 LYS A N 1
ATOM 1214 C CA . LYS A 1 164 ? -7.944 -5.498 -8.298 1.00 95.94 164 LYS A CA 1
ATOM 1215 C C . LYS A 1 164 ? -7.291 -4.595 -7.265 1.00 95.94 164 LYS A C 1
ATOM 1217 O O . LYS A 1 164 ? -6.071 -4.433 -7.290 1.00 95.94 164 LYS A O 1
ATOM 1222 N N . GLU A 1 165 ? -8.073 -4.061 -6.331 1.00 94.50 165 GLU A N 1
ATOM 1223 C CA . GLU A 1 165 ? -7.493 -3.402 -5.162 1.00 94.50 165 GLU A CA 1
ATOM 1224 C C . GLU A 1 165 ? -7.124 -4.412 -4.068 1.00 94.50 165 GLU A C 1
ATOM 1226 O O . GLU A 1 165 ? -7.796 -5.424 -3.849 1.00 94.50 165 GLU A O 1
ATOM 1231 N N . VAL A 1 166 ? -6.070 -4.092 -3.327 1.00 92.44 166 VAL A N 1
ATOM 1232 C CA . VAL A 1 166 ? -5.678 -4.758 -2.090 1.00 92.44 166 VAL A CA 1
ATOM 1233 C C . VAL A 1 166 ? -5.362 -3.706 -1.029 1.00 92.44 166 VAL A C 1
ATOM 1235 O O . VAL A 1 166 ? -4.761 -2.671 -1.318 1.00 92.44 166 VAL A O 1
ATOM 1238 N N . LEU A 1 167 ? -5.781 -3.963 0.210 1.00 89.94 167 LEU A N 1
ATOM 1239 C CA . LEU A 1 167 ? -5.442 -3.115 1.349 1.00 89.94 167 LEU A CA 1
ATOM 1240 C C . LEU A 1 167 ? -3.997 -3.408 1.772 1.00 89.94 167 LEU A C 1
ATOM 1242 O O . LEU A 1 167 ? -3.680 -4.534 2.151 1.00 89.94 167 LEU A O 1
ATOM 1246 N N . GLY A 1 168 ? -3.125 -2.406 1.689 1.00 91.50 168 GLY A N 1
ATOM 1247 C CA . GLY A 1 168 ? -1.749 -2.488 2.172 1.00 91.50 168 GLY A CA 1
ATOM 1248 C C . GLY A 1 168 ? -1.673 -2.422 3.697 1.00 91.50 168 GLY A C 1
ATOM 1249 O O . GLY A 1 168 ? -2.602 -1.972 4.371 1.00 91.50 168 GLY A O 1
ATOM 1250 N N . GLU A 1 169 ? -0.538 -2.829 4.267 1.00 90.19 169 GLU A N 1
ATOM 1251 C CA . GLU A 1 169 ? -0.282 -2.736 5.711 1.00 90.19 169 GLU A CA 1
ATOM 1252 C C . GLU A 1 169 ? -0.329 -1.291 6.239 1.00 90.19 169 GLU A C 1
ATOM 1254 O O . GLU A 1 169 ? -0.551 -1.075 7.429 1.00 90.19 169 GLU A O 1
ATOM 1259 N N . ASP A 1 170 ? -0.148 -0.299 5.368 1.00 90.81 170 ASP A N 1
ATOM 1260 C CA . ASP A 1 170 ? -0.324 1.125 5.662 1.00 90.81 170 ASP A CA 1
ATOM 1261 C C . ASP A 1 170 ? -1.791 1.579 5.719 1.00 90.81 170 ASP A C 1
ATOM 1263 O O . ASP A 1 170 ? -2.065 2.737 6.032 1.00 90.81 170 ASP A O 1
ATOM 1267 N N . GLY A 1 171 ? -2.736 0.681 5.442 1.00 86.81 171 GLY A N 1
ATOM 1268 C CA . GLY A 1 171 ? -4.160 0.980 5.404 1.00 86.81 171 GLY A CA 1
ATOM 1269 C C . GLY A 1 171 ? -4.591 1.738 4.150 1.00 86.81 171 GLY A C 1
ATOM 1270 O O . GLY A 1 171 ? -5.706 2.260 4.132 1.00 86.81 171 GLY A O 1
ATOM 1271 N N . ASN A 1 172 ? -3.747 1.826 3.119 1.00 92.88 172 ASN A N 1
ATOM 1272 C CA . ASN A 1 172 ? -4.120 2.393 1.825 1.00 92.88 172 ASN A CA 1
ATOM 1273 C C . ASN A 1 172 ? -4.506 1.297 0.834 1.00 92.88 172 ASN A C 1
ATOM 1275 O O . ASN A 1 172 ? -4.150 0.133 1.004 1.00 92.88 172 ASN A O 1
ATOM 1279 N N . CYS A 1 173 ? -5.248 1.674 -0.202 1.00 94.69 173 CYS A N 1
ATOM 1280 C CA . CYS A 1 173 ? -5.633 0.760 -1.268 1.00 94.69 173 CYS A CA 1
ATOM 1281 C C . CYS A 1 173 ? -4.633 0.848 -2.411 1.00 94.69 173 CYS A C 1
ATOM 1283 O O . CYS A 1 173 ? -4.324 1.934 -2.897 1.00 94.69 173 CYS A O 1
ATOM 1285 N N . TRP A 1 174 ? -4.133 -0.305 -2.829 1.00 97.62 174 TRP A N 1
ATOM 1286 C CA . TRP A 1 174 ? -3.114 -0.458 -3.858 1.00 97.62 174 TRP A CA 1
ATOM 1287 C C . TRP A 1 174 ? -3.620 -1.393 -4.945 1.00 97.62 174 TRP A C 1
ATOM 1289 O O . TRP A 1 174 ? -4.484 -2.227 -4.685 1.00 97.62 174 TRP A O 1
ATOM 1299 N N . LEU A 1 175 ? -3.040 -1.325 -6.140 1.00 97.75 175 LEU A N 1
ATOM 1300 C CA . LEU A 1 175 ? -3.263 -2.380 -7.129 1.00 97.75 175 LEU A CA 1
ATOM 1301 C C . LEU A 1 175 ? -2.632 -3.705 -6.669 1.00 97.75 175 LEU A C 1
ATOM 1303 O O . LEU A 1 175 ? -1.533 -3.729 -6.105 1.00 97.75 175 LEU A O 1
ATOM 1307 N N . ASP A 1 176 ? -3.306 -4.818 -6.952 1.00 96.81 176 ASP A N 1
ATOM 1308 C CA . ASP A 1 176 ? -2.921 -6.176 -6.543 1.00 96.81 176 ASP A CA 1
ATOM 1309 C C . ASP A 1 176 ? -1.621 -6.688 -7.194 1.00 96.81 176 ASP A C 1
ATOM 1311 O O . ASP A 1 176 ? -0.937 -7.551 -6.632 1.00 96.81 176 ASP A O 1
ATOM 1315 N N . ARG A 1 177 ? -1.205 -6.112 -8.329 1.00 97.81 177 ARG A N 1
ATOM 1316 C CA . ARG A 1 177 ? 0.051 -6.430 -9.040 1.00 97.81 177 ARG A CA 1
ATOM 1317 C C . ARG A 1 177 ? 0.705 -5.196 -9.685 1.00 97.81 177 ARG A C 1
ATOM 1319 O O . ARG A 1 177 ? 0.164 -4.094 -9.647 1.00 97.81 177 ARG A O 1
ATOM 1326 N N . ASN A 1 178 ? 1.924 -5.371 -10.202 1.00 98.31 178 ASN A N 1
ATOM 1327 C CA . ASN A 1 178 ? 2.648 -4.314 -10.919 1.00 98.31 178 ASN A CA 1
ATOM 1328 C C . ASN A 1 178 ? 1.929 -3.986 -12.228 1.00 98.31 178 ASN A C 1
ATOM 1330 O O . ASN A 1 178 ? 1.314 -4.872 -12.820 1.00 98.31 178 ASN A O 1
ATOM 1334 N N . LEU A 1 179 ? 2.070 -2.754 -12.722 1.00 98.00 179 LEU A N 1
ATOM 1335 C CA . LEU A 1 179 ? 1.551 -2.424 -14.048 1.00 98.00 179 LEU A CA 1
ATOM 1336 C C . LEU A 1 179 ? 2.162 -3.345 -15.115 1.00 98.00 179 LEU A C 1
ATOM 1338 O O . LEU A 1 179 ? 3.385 -3.533 -15.163 1.00 98.00 179 LEU A O 1
ATOM 1342 N N . GLY A 1 180 ? 1.300 -3.926 -15.948 1.00 97.31 180 GLY A N 1
ATOM 1343 C CA . GLY A 1 180 ? 1.667 -4.876 -16.997 1.00 97.31 180 GLY A CA 1
ATOM 1344 C C . GLY A 1 180 ? 1.989 -6.290 -16.526 1.00 97.31 180 GLY A C 1
ATOM 1345 O O . GLY A 1 180 ? 2.515 -7.077 -17.308 1.00 97.31 180 GLY A O 1
ATOM 1346 N N . ALA A 1 181 ? 1.768 -6.615 -15.250 1.00 97.62 181 ALA A N 1
ATOM 1347 C CA . ALA A 1 181 ? 1.924 -7.982 -14.765 1.00 97.62 181 ALA A CA 1
ATOM 1348 C C . ALA A 1 181 ? 0.719 -8.847 -15.160 1.00 97.62 181 ALA A C 1
ATOM 1350 O O . ALA A 1 181 ? -0.431 -8.451 -14.979 1.00 97.62 181 ALA A O 1
ATOM 1351 N N . GLU A 1 182 ? 0.988 -10.069 -15.613 1.00 96.06 182 GLU A N 1
ATOM 1352 C CA . GLU A 1 182 ? -0.036 -11.020 -16.060 1.00 96.06 182 GLU A CA 1
ATOM 1353 C C . GLU A 1 182 ? -0.807 -11.621 -14.874 1.00 96.06 182 GLU A C 1
ATOM 1355 O O . GLU A 1 182 ? -1.993 -11.935 -14.980 1.00 96.06 182 GLU A O 1
ATOM 1360 N N . GLN A 1 183 ? -0.164 -11.734 -13.706 1.00 96.31 183 GLN A N 1
ATOM 1361 C CA . GLN A 1 183 ? -0.768 -12.320 -12.509 1.00 96.31 183 GLN A CA 1
ATOM 1362 C C . GLN A 1 183 ? -0.324 -11.648 -11.205 1.00 96.31 183 GLN A C 1
ATOM 1364 O O . GLN A 1 183 ? 0.707 -10.977 -11.132 1.00 96.31 183 GLN A O 1
ATOM 1369 N N . VAL A 1 184 ? -1.112 -11.865 -10.149 1.00 97.19 184 VAL A N 1
ATOM 1370 C CA . VAL A 1 184 ? -0.670 -11.619 -8.772 1.00 97.19 184 VAL A CA 1
ATOM 1371 C C . VAL A 1 184 ? 0.455 -12.595 -8.449 1.00 97.19 184 VAL A C 1
ATOM 1373 O O . VAL A 1 184 ? 0.327 -13.789 -8.709 1.00 97.19 184 VAL A O 1
ATOM 1376 N N . ALA A 1 185 ? 1.528 -12.093 -7.842 1.00 97.75 185 ALA A N 1
ATOM 1377 C CA . ALA A 1 185 ? 2.720 -12.880 -7.564 1.00 97.75 185 ALA A CA 1
ATOM 1378 C C . ALA A 1 185 ? 2.431 -14.168 -6.780 1.00 97.75 185 ALA A C 1
ATOM 1380 O O . ALA A 1 185 ? 1.740 -14.154 -5.750 1.00 97.75 185 ALA A O 1
ATOM 1381 N N . THR A 1 186 ? 3.027 -15.269 -7.239 1.00 97.44 186 THR A N 1
ATOM 1382 C CA . THR A 1 186 ? 3.046 -16.559 -6.526 1.00 97.44 186 THR A CA 1
ATOM 1383 C C . THR A 1 186 ? 4.362 -16.825 -5.789 1.00 97.44 186 THR A C 1
ATOM 1385 O O . THR A 1 186 ? 4.466 -17.790 -5.033 1.00 97.44 186 THR A O 1
ATOM 1388 N N . SER A 1 187 ? 5.377 -15.986 -6.004 1.00 97.50 187 SER A N 1
ATOM 1389 C CA . SER A 1 187 ? 6.639 -15.954 -5.257 1.00 97.50 187 SER A CA 1
ATOM 1390 C C . SER A 1 187 ? 7.309 -14.584 -5.415 1.00 97.50 187 SER A C 1
ATOM 1392 O O . SER A 1 187 ? 6.926 -13.792 -6.277 1.00 97.50 187 SER A O 1
ATOM 1394 N N . ALA A 1 188 ? 8.354 -14.304 -4.628 1.00 97.56 188 ALA A N 1
ATOM 1395 C CA . ALA A 1 188 ? 9.143 -13.079 -4.789 1.00 97.56 188 ALA A CA 1
ATOM 1396 C C . ALA A 1 188 ? 9.784 -12.960 -6.190 1.00 97.56 188 ALA A C 1
ATOM 1398 O O . ALA A 1 188 ? 10.003 -11.852 -6.678 1.00 97.56 188 ALA A O 1
ATOM 1399 N N . THR A 1 189 ? 10.074 -14.093 -6.837 1.00 98.06 189 THR A N 1
ATOM 1400 C CA . THR A 1 189 ? 10.791 -14.202 -8.117 1.00 98.06 189 THR A CA 1
ATOM 1401 C C . THR A 1 189 ? 9.888 -14.613 -9.285 1.00 98.06 189 THR A C 1
ATOM 1403 O O . THR A 1 189 ? 10.380 -15.102 -10.301 1.00 98.06 189 THR A O 1
ATOM 1406 N N . ASP A 1 190 ? 8.571 -14.447 -9.146 1.00 98.31 190 ASP A N 1
ATOM 1407 C CA . ASP A 1 190 ? 7.590 -14.811 -10.168 1.00 98.31 190 ASP A CA 1
ATOM 1408 C C . ASP A 1 190 ? 7.699 -13.892 -11.403 1.00 98.31 190 ASP A C 1
ATOM 1410 O O . ASP A 1 190 ? 7.324 -12.717 -11.321 1.00 98.31 190 ASP A O 1
ATOM 1414 N N . PRO A 1 191 ? 8.181 -14.400 -12.557 1.00 97.50 191 PRO A N 1
ATOM 1415 C CA . PRO A 1 191 ? 8.404 -13.575 -13.738 1.00 97.50 191 PRO A CA 1
ATOM 1416 C C . PRO A 1 191 ? 7.110 -13.020 -14.340 1.00 97.50 191 PRO A C 1
ATOM 1418 O O . PRO A 1 191 ? 7.140 -11.929 -14.911 1.00 97.50 191 PRO A O 1
ATOM 1421 N N . LEU A 1 192 ? 5.979 -13.715 -14.174 1.00 98.00 192 LEU A N 1
ATOM 1422 C CA . LEU A 1 192 ? 4.675 -13.269 -14.679 1.00 98.00 192 LEU A CA 1
ATOM 1423 C C . LEU A 1 192 ? 4.107 -12.108 -13.848 1.00 98.00 192 LEU A C 1
ATOM 1425 O O . LEU A 1 192 ? 3.246 -11.361 -14.309 1.00 98.00 192 LEU A O 1
ATOM 1429 N N . ALA A 1 193 ? 4.624 -11.918 -12.633 1.00 98.00 193 ALA A N 1
ATOM 1430 C CA . ALA A 1 193 ? 4.238 -10.839 -11.732 1.00 98.00 193 ALA A CA 1
ATOM 1431 C C . ALA A 1 193 ? 5.202 -9.639 -11.750 1.00 98.00 193 ALA A C 1
ATOM 1433 O O . ALA A 1 193 ? 5.021 -8.676 -10.999 1.00 98.00 193 ALA A O 1
ATOM 1434 N N . TYR A 1 194 ? 6.249 -9.675 -12.578 1.00 98.06 194 TYR A N 1
ATOM 1435 C CA . TYR A 1 194 ? 7.234 -8.596 -12.637 1.00 98.06 194 TYR A CA 1
ATOM 1436 C C . TYR A 1 194 ? 6.692 -7.321 -13.285 1.00 98.06 194 TYR A C 1
ATOM 1438 O O . TYR A 1 194 ? 7.075 -6.226 -12.869 1.00 98.06 194 TYR A O 1
ATOM 1446 N N . GLY A 1 195 ? 5.816 -7.454 -14.280 1.00 97.38 195 GLY A N 1
ATOM 1447 C CA . GLY A 1 195 ? 5.279 -6.329 -15.040 1.00 97.38 195 GLY A CA 1
ATOM 1448 C C . GLY A 1 195 ? 6.338 -5.567 -15.841 1.00 97.38 195 GLY A C 1
ATOM 1449 O O . GLY A 1 195 ? 7.428 -6.081 -16.144 1.00 97.38 195 GLY A O 1
ATOM 1450 N N . TRP A 1 196 ? 6.015 -4.328 -16.193 1.00 98.25 196 TRP A N 1
ATOM 1451 C CA . TRP A 1 196 ? 6.831 -3.472 -17.053 1.00 98.25 196 TRP A CA 1
ATOM 1452 C C . TRP A 1 196 ? 7.862 -2.615 -16.298 1.00 98.25 196 TRP A C 1
ATOM 1454 O O . TRP A 1 196 ? 7.815 -2.475 -15.076 1.00 98.25 196 TRP A O 1
ATOM 1464 N N . LEU A 1 197 ? 8.810 -2.025 -17.040 1.00 98.50 197 LEU A N 1
ATOM 1465 C CA . LEU A 1 197 ? 9.890 -1.181 -16.513 1.00 98.50 197 LEU A CA 1
ATOM 1466 C C . LEU A 1 197 ? 9.829 0.234 -17.106 1.00 98.50 197 LEU A C 1
ATOM 1468 O O . LEU A 1 197 ? 10.438 0.522 -18.137 1.00 98.50 197 LEU A O 1
ATOM 1472 N N . PHE A 1 198 ? 9.123 1.130 -16.425 1.00 97.75 198 PHE A N 1
ATOM 1473 C CA . PHE A 1 198 ? 8.891 2.508 -16.858 1.00 97.75 198 PHE A CA 1
ATOM 1474 C C . PHE A 1 198 ? 10.101 3.407 -16.597 1.00 97.75 198 PHE A C 1
ATOM 1476 O O . PHE A 1 198 ? 10.776 3.268 -15.577 1.00 97.75 198 PHE A O 1
ATOM 1483 N N . GLN A 1 199 ? 10.345 4.368 -17.485 1.00 96.31 199 GLN A N 1
ATOM 1484 C CA . GLN A 1 199 ? 11.230 5.506 -17.233 1.00 96.31 199 GLN A CA 1
ATOM 1485 C C . GLN A 1 199 ? 10.453 6.623 -16.543 1.00 96.31 199 GLN A C 1
ATOM 1487 O O . GLN A 1 199 ? 9.295 6.884 -16.872 1.00 96.31 199 GLN A O 1
ATOM 1492 N N . TRP A 1 200 ? 11.098 7.287 -15.588 1.00 94.69 200 TRP A N 1
ATOM 1493 C CA . TRP A 1 200 ? 10.406 8.205 -14.694 1.00 94.69 200 TRP A CA 1
ATOM 1494 C C . TRP A 1 200 ? 9.814 9.411 -15.431 1.00 94.69 200 TRP A C 1
ATOM 1496 O O . TRP A 1 200 ? 10.535 10.105 -16.142 1.00 94.69 200 TRP A O 1
ATOM 1506 N N . GLY A 1 201 ? 8.522 9.680 -15.248 1.00 92.38 201 GLY A N 1
ATOM 1507 C CA . GLY A 1 201 ? 7.789 10.775 -15.901 1.00 92.38 201 GLY A CA 1
ATOM 1508 C C . GLY A 1 201 ? 7.169 10.424 -17.261 1.00 92.38 201 GLY A C 1
ATOM 1509 O O . GLY A 1 201 ? 6.633 11.311 -17.928 1.00 92.38 201 GLY A O 1
ATOM 1510 N N . ARG A 1 202 ? 7.241 9.162 -17.707 1.00 93.50 202 ARG A N 1
ATOM 1511 C CA . ARG A 1 202 ? 6.656 8.713 -18.984 1.00 93.50 202 ARG A CA 1
ATOM 1512 C C . ARG A 1 202 ? 5.369 7.922 -18.779 1.00 93.50 202 ARG A C 1
ATOM 1514 O O . ARG A 1 202 ? 5.289 7.093 -17.878 1.00 93.50 202 ARG A O 1
ATOM 1521 N N . GLY A 1 203 ? 4.398 8.128 -19.666 1.00 92.50 203 GLY A N 1
ATOM 1522 C CA . GLY A 1 203 ? 3.224 7.262 -19.760 1.00 92.50 203 GLY A CA 1
ATOM 1523 C C . GLY A 1 203 ? 3.553 5.895 -20.373 1.00 92.50 203 GLY A C 1
ATOM 1524 O O . GLY A 1 203 ? 4.679 5.635 -20.804 1.00 92.50 203 GLY A O 1
ATOM 1525 N N . ASN A 1 204 ? 2.549 5.021 -20.441 1.00 92.44 204 ASN A N 1
ATOM 1526 C CA . ASN A 1 204 ? 2.631 3.768 -21.190 1.00 92.44 204 ASN A CA 1
ATOM 1527 C C . ASN A 1 204 ? 2.554 4.071 -22.701 1.00 92.44 204 ASN A C 1
ATOM 1529 O O . ASN A 1 204 ? 1.482 4.347 -23.239 1.00 92.44 204 ASN A O 1
ATOM 1533 N N . ASP A 1 205 ? 3.710 4.068 -23.366 1.00 93.25 205 ASP A N 1
ATOM 1534 C CA . ASP A 1 205 ? 3.849 4.337 -24.805 1.00 93.25 205 ASP A CA 1
ATOM 1535 C C . ASP A 1 205 ? 4.638 3.249 -25.556 1.00 93.25 205 ASP A C 1
ATOM 1537 O O . ASP A 1 205 ? 4.988 3.428 -26.722 1.00 93.25 205 ASP A O 1
ATOM 1541 N N . GLY A 1 206 ? 4.923 2.128 -24.887 1.00 95.25 206 GLY A N 1
ATOM 1542 C CA . GLY A 1 206 ? 5.662 0.978 -25.410 1.00 95.25 206 GLY A CA 1
ATOM 1543 C C . GLY A 1 206 ? 7.120 0.908 -24.951 1.00 95.25 206 GLY A C 1
ATOM 1544 O O . GLY A 1 206 ? 7.726 -0.162 -25.015 1.00 95.25 206 GLY A O 1
ATOM 1545 N N . HIS A 1 207 ? 7.699 1.994 -24.424 1.00 96.75 207 HIS A N 1
ATOM 1546 C CA . HIS A 1 207 ? 9.088 1.955 -23.947 1.00 96.75 207 HIS A CA 1
ATOM 1547 C C . HIS A 1 207 ? 9.293 1.006 -22.761 1.00 96.75 207 HIS A C 1
ATOM 1549 O O . HIS A 1 207 ? 10.404 0.503 -22.568 1.00 96.75 207 HIS A O 1
ATOM 1555 N N . GLN A 1 208 ? 8.248 0.815 -21.955 1.00 97.12 208 GLN A N 1
ATOM 1556 C CA . GLN A 1 208 ? 8.288 0.083 -20.694 1.00 97.12 208 GLN A CA 1
ATOM 1557 C C . GLN A 1 208 ? 8.412 -1.434 -20.882 1.00 97.12 208 GLN A C 1
ATOM 1559 O O . GLN A 1 208 ? 8.759 -2.144 -19.934 1.00 97.12 208 GLN A O 1
ATOM 1564 N N . ASP A 1 209 ? 8.143 -1.934 -22.093 1.00 96.75 209 ASP A N 1
ATOM 1565 C CA . ASP A 1 209 ? 8.407 -3.324 -22.441 1.00 96.75 209 ASP A CA 1
ATOM 1566 C C . ASP A 1 209 ? 9.901 -3.615 -22.235 1.00 96.75 209 ASP A C 1
ATOM 1568 O O . ASP A 1 209 ? 10.791 -2.868 -22.662 1.00 96.75 209 ASP A O 1
ATOM 1572 N N . ARG A 1 210 ? 10.178 -4.729 -21.557 1.00 96.62 210 ARG A N 1
ATOM 1573 C CA . ARG A 1 210 ? 11.525 -5.216 -21.242 1.00 96.62 210 ARG A CA 1
ATOM 1574 C C . ARG A 1 210 ? 12.366 -5.442 -22.501 1.00 96.62 210 ARG A C 1
ATOM 1576 O O . ARG A 1 210 ? 13.591 -5.364 -22.424 1.00 96.62 210 ARG A O 1
ATOM 1583 N N . THR A 1 211 ? 11.714 -5.686 -23.636 1.00 96.38 211 THR A N 1
ATOM 1584 C CA . THR A 1 211 ? 12.321 -5.962 -24.944 1.00 96.38 211 THR A CA 1
ATOM 1585 C C . THR A 1 211 ? 12.201 -4.808 -25.940 1.00 96.38 211 THR A C 1
ATOM 1587 O O . THR A 1 211 ? 12.660 -4.939 -27.074 1.00 96.38 211 THR A O 1
ATOM 1590 N N . SER A 1 212 ? 11.641 -3.658 -25.533 1.00 97.50 212 SER A N 1
ATOM 1591 C CA . SER A 1 212 ? 11.460 -2.520 -26.441 1.00 97.50 212 SER A CA 1
ATOM 1592 C C . SER A 1 212 ? 12.783 -2.068 -27.064 1.00 97.50 212 SER A C 1
ATOM 1594 O O . SER A 1 212 ? 13.853 -2.120 -26.443 1.00 97.50 212 SER A O 1
ATOM 1596 N N . ASN A 1 213 ? 12.701 -1.579 -28.301 1.00 97.81 213 ASN A N 1
ATOM 1597 C CA . ASN A 1 213 ? 13.837 -0.976 -28.989 1.00 97.81 213 ASN A CA 1
ATOM 1598 C C . ASN A 1 213 ? 14.412 0.199 -28.192 1.00 97.81 213 ASN A C 1
ATOM 1600 O O . ASN A 1 213 ? 13.711 0.867 -27.432 1.00 97.81 213 ASN A O 1
ATOM 1604 N N . THR A 1 214 ? 15.690 0.495 -28.410 1.00 96.94 214 THR A N 1
ATOM 1605 C CA . THR A 1 214 ? 16.406 1.527 -27.657 1.00 96.94 214 THR A CA 1
ATOM 1606 C C . THR A 1 214 ? 16.739 2.747 -28.516 1.00 96.94 214 THR A C 1
ATOM 1608 O O . THR A 1 214 ? 16.765 2.691 -29.749 1.00 96.94 214 THR A O 1
ATOM 1611 N N . SER A 1 215 ? 16.958 3.880 -27.855 1.00 94.56 215 SER A N 1
ATOM 1612 C CA . SER A 1 215 ? 17.413 5.139 -28.444 1.00 94.56 215 SER A CA 1
ATOM 1613 C C . SER A 1 215 ? 18.382 5.826 -27.487 1.00 94.56 215 SER A C 1
ATOM 1615 O O . SER A 1 215 ? 18.193 5.793 -26.275 1.00 94.56 215 SER A O 1
ATOM 1617 N N . ASN A 1 216 ? 19.397 6.485 -28.031 1.00 92.31 216 ASN A N 1
ATOM 1618 C CA . ASN A 1 216 ? 20.275 7.399 -27.298 1.00 92.31 216 ASN A CA 1
ATOM 1619 C C . ASN A 1 216 ? 20.002 8.869 -27.667 1.00 92.31 216 ASN A C 1
ATOM 1621 O O . ASN A 1 216 ? 20.871 9.728 -27.512 1.00 92.31 216 ASN A O 1
ATOM 1625 N N . ILE A 1 217 ? 18.810 9.148 -28.199 1.00 91.00 217 ILE A N 1
ATOM 1626 C CA . ILE A 1 217 ? 18.324 10.483 -28.562 1.00 91.00 217 ILE A CA 1
ATOM 1627 C C . ILE A 1 217 ? 17.143 10.806 -27.637 1.00 91.00 217 ILE A C 1
ATOM 1629 O O . ILE A 1 217 ? 16.237 9.965 -27.556 1.00 91.00 217 ILE A O 1
ATOM 1633 N N . PRO A 1 218 ? 17.116 11.968 -26.949 1.00 89.88 218 PRO A N 1
ATOM 1634 C CA . PRO A 1 218 ? 16.046 12.293 -26.028 1.00 89.88 218 PRO A CA 1
ATOM 1635 C C . PRO A 1 218 ? 14.832 12.737 -26.837 1.00 89.88 218 PRO A C 1
ATOM 1637 O O . PRO A 1 218 ? 14.962 13.285 -27.935 1.00 89.88 218 PRO A O 1
ATOM 1640 N N . SER A 1 219 ? 13.647 12.529 -26.282 1.00 90.56 219 SER A N 1
ATOM 1641 C CA . SER A 1 219 ? 12.426 13.041 -26.885 1.00 90.56 219 SER A CA 1
ATOM 1642 C C . SER A 1 219 ? 12.320 14.551 -26.681 1.00 90.56 219 SER A C 1
ATOM 1644 O O . SER A 1 219 ? 12.616 15.064 -25.598 1.00 90.56 219 SER A O 1
ATOM 1646 N N . SER A 1 220 ? 11.830 15.243 -27.709 1.00 89.19 220 SER A N 1
ATOM 1647 C CA . SER A 1 220 ? 11.385 16.637 -27.644 1.00 89.19 220 SER A CA 1
ATOM 1648 C C . SER A 1 220 ? 9.887 16.785 -27.358 1.00 89.19 220 SER A C 1
ATOM 1650 O O . SER A 1 220 ? 9.414 17.906 -27.194 1.00 89.19 220 SER A O 1
ATOM 1652 N N . SER A 1 221 ? 9.143 15.676 -27.280 1.00 87.69 221 SER A N 1
ATOM 1653 C CA . SER A 1 221 ? 7.722 15.636 -26.915 1.00 87.69 221 SER A CA 1
ATOM 1654 C C . SER A 1 221 ? 7.508 14.861 -25.616 1.00 87.69 221 SER A C 1
ATOM 1656 O O . SER A 1 221 ? 8.190 13.864 -25.361 1.00 87.69 221 SER A O 1
ATOM 1658 N N . ILE A 1 222 ? 6.541 15.302 -24.812 1.00 84.50 222 ILE A N 1
ATOM 1659 C CA . ILE A 1 222 ? 6.066 14.580 -23.626 1.00 84.50 222 ILE A CA 1
ATOM 1660 C C . ILE A 1 222 ? 4.855 13.683 -23.907 1.00 84.50 222 ILE A C 1
ATOM 1662 O O . ILE A 1 222 ? 4.575 12.828 -23.075 1.00 84.50 222 ILE A O 1
ATOM 1666 N N . ASP A 1 223 ? 4.171 13.861 -25.045 1.00 78.69 223 ASP A N 1
ATOM 1667 C CA . ASP A 1 223 ? 2.958 13.121 -25.410 1.00 78.69 223 ASP A CA 1
ATOM 1668 C C . ASP A 1 223 ? 2.788 13.012 -26.948 1.00 78.69 223 ASP A C 1
ATOM 1670 O O . ASP A 1 223 ? 2.526 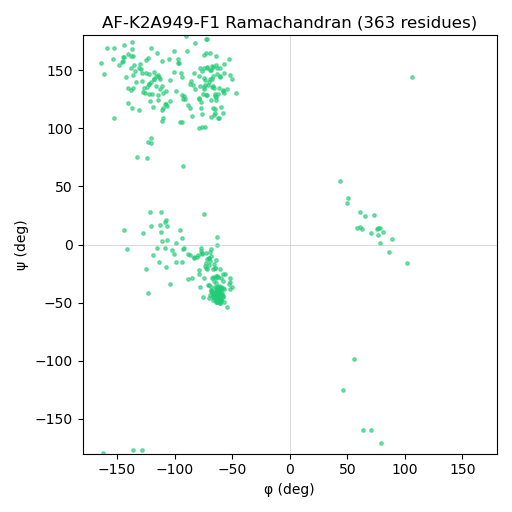14.016 -27.615 1.00 78.69 223 ASP A O 1
ATOM 1674 N N . PRO A 1 224 ? 2.977 11.820 -27.546 1.00 81.56 224 PRO A N 1
ATOM 1675 C CA . PRO A 1 224 ? 3.757 10.717 -27.003 1.00 81.56 224 PRO A CA 1
ATOM 1676 C C . PRO A 1 224 ? 5.268 11.020 -27.116 1.00 81.56 224 PRO A C 1
ATOM 1678 O O . PRO A 1 224 ? 5.721 11.550 -28.135 1.00 81.56 224 PRO A O 1
ATOM 1681 N N . PRO A 1 225 ? 6.088 10.622 -26.129 1.00 85.06 225 PRO A N 1
ATOM 1682 C CA . PRO A 1 225 ? 7.544 10.677 -26.251 1.00 85.06 225 PRO A CA 1
ATOM 1683 C C . PRO A 1 225 ? 8.128 9.617 -27.201 1.00 85.06 225 PRO A C 1
ATOM 1685 O O . PRO A 1 225 ? 9.245 9.768 -27.697 1.00 85.06 225 PRO A O 1
ATOM 1688 N N . GLY A 1 226 ? 7.373 8.545 -27.466 1.00 90.31 226 GLY A N 1
ATOM 1689 C CA . GLY A 1 226 ? 7.677 7.513 -28.460 1.00 90.31 226 GLY A CA 1
ATOM 1690 C C . GLY A 1 226 ? 8.153 6.184 -27.863 1.00 90.31 226 GLY A C 1
ATOM 1691 O O . GLY A 1 226 ? 8.922 6.139 -26.921 1.00 90.31 226 GLY A O 1
ATOM 1692 N N . HIS A 1 227 ? 7.779 5.065 -28.471 1.00 94.25 227 HIS A N 1
ATOM 1693 C CA . HIS A 1 227 ? 7.883 3.697 -27.930 1.00 94.25 227 HIS A CA 1
ATOM 1694 C C . HIS A 1 227 ? 9.287 3.120 -27.629 1.00 94.25 227 HIS A C 1
ATOM 1696 O O . HIS A 1 227 ? 9.408 1.935 -27.324 1.00 94.25 227 HIS A O 1
ATOM 1702 N N . LYS A 1 228 ? 10.371 3.896 -27.743 1.00 96.75 228 LYS A N 1
ATOM 1703 C CA . LYS A 1 228 ? 11.737 3.413 -27.477 1.00 96.75 228 LYS A CA 1
ATOM 1704 C C . LYS A 1 228 ? 12.168 3.690 -26.039 1.00 96.75 228 LYS A C 1
ATOM 1706 O O . LYS A 1 228 ? 11.871 4.748 -25.474 1.00 96.75 228 LYS A O 1
ATOM 1711 N N . PHE A 1 229 ? 12.937 2.771 -25.463 1.00 97.25 229 PHE A N 1
ATOM 1712 C CA . PHE A 1 229 ? 13.652 3.001 -24.211 1.00 97.25 229 PHE A CA 1
ATOM 1713 C C . PHE A 1 229 ? 14.840 3.943 -24.448 1.00 97.25 229 PHE A C 1
ATOM 1715 O O . PHE A 1 229 ? 15.644 3.705 -25.351 1.00 97.25 229 PHE A O 1
ATOM 1722 N N . ILE A 1 230 ? 14.958 5.013 -23.659 1.00 95.62 230 ILE A N 1
ATOM 1723 C CA . ILE A 1 230 ? 15.957 6.063 -23.879 1.00 95.62 230 ILE A CA 1
ATOM 1724 C C . ILE A 1 230 ? 17.077 5.880 -22.857 1.00 95.62 230 ILE A C 1
ATOM 1726 O O . ILE A 1 230 ? 16.828 5.858 -21.657 1.00 95.62 230 ILE A O 1
ATOM 1730 N N . PHE A 1 231 ? 18.318 5.739 -23.316 1.00 94.31 231 PHE A N 1
ATOM 1731 C CA . PHE A 1 231 ? 19.468 5.543 -22.431 1.00 94.31 231 PHE A CA 1
ATOM 1732 C C . PHE A 1 231 ? 20.605 6.512 -22.753 1.00 94.31 231 PHE A C 1
ATOM 1734 O O . PHE A 1 231 ? 20.792 6.921 -23.899 1.00 94.31 231 PHE A O 1
ATOM 1741 N N . TYR A 1 232 ? 21.393 6.845 -21.730 1.00 88.88 232 TYR A N 1
ATOM 1742 C CA . TYR A 1 232 ? 22.516 7.769 -21.824 1.00 88.88 232 TYR A CA 1
ATOM 1743 C C . TYR A 1 232 ? 23.713 7.319 -20.994 1.00 88.88 232 TYR A C 1
ATOM 1745 O O . TYR A 1 232 ? 23.602 7.258 -19.770 1.00 88.88 232 TYR A O 1
ATOM 1753 N N . PRO A 1 233 ? 24.897 7.118 -21.595 1.00 83.06 233 PRO A N 1
ATOM 1754 C CA . PRO A 1 233 ? 26.110 6.880 -20.817 1.00 83.06 233 PRO A CA 1
ATOM 1755 C C . PRO A 1 233 ? 26.600 8.135 -20.065 1.00 83.06 233 PRO A C 1
ATOM 1757 O O . PRO A 1 233 ? 27.458 8.022 -19.192 1.00 83.06 233 PRO A O 1
ATOM 1760 N N . HIS A 1 234 ? 26.053 9.325 -20.357 1.00 81.62 234 HIS A N 1
ATOM 1761 C CA . HIS A 1 234 ? 26.510 10.613 -19.819 1.00 81.62 234 HIS A CA 1
ATOM 1762 C C . HIS A 1 234 ? 25.347 11.538 -19.416 1.00 81.62 234 HIS A C 1
ATOM 1764 O O . HIS A 1 234 ? 24.212 11.355 -19.849 1.00 81.62 234 HIS A O 1
ATOM 1770 N N . ALA A 1 235 ? 25.639 12.549 -18.592 1.00 79.50 235 ALA A N 1
ATOM 1771 C CA . ALA A 1 235 ? 24.684 13.590 -18.209 1.00 79.50 235 ALA A CA 1
ATOM 1772 C C . ALA A 1 235 ? 24.026 14.241 -19.452 1.00 79.50 235 ALA A C 1
ATOM 1774 O O . ALA A 1 235 ? 24.697 14.382 -20.478 1.00 79.50 235 ALA A O 1
ATOM 1775 N N . PRO A 1 236 ? 22.740 14.647 -19.385 1.00 76.62 236 PRO A N 1
ATOM 1776 C CA . PRO A 1 236 ? 21.961 14.912 -18.166 1.00 76.62 236 PRO A CA 1
ATOM 1777 C C . PRO A 1 236 ? 21.109 13.744 -17.631 1.00 76.62 236 PRO A C 1
ATOM 1779 O O . PRO A 1 236 ? 20.362 13.954 -16.680 1.00 76.62 236 PRO A O 1
ATOM 1782 N N . TRP A 1 237 ? 21.198 12.537 -18.212 1.00 85.81 237 TRP A N 1
ATOM 1783 C CA . TRP A 1 237 ? 20.408 11.352 -17.815 1.00 85.81 237 TRP A CA 1
ATOM 1784 C C . TRP A 1 237 ? 18.891 11.594 -17.714 1.00 85.81 237 TRP A C 1
ATOM 1786 O O . TRP A 1 237 ? 18.209 11.093 -16.814 1.00 85.81 237 TRP A O 1
ATOM 1796 N N . ASN A 1 238 ? 18.363 12.367 -18.663 1.00 87.06 238 ASN A N 1
ATOM 1797 C CA . ASN A 1 238 ? 16.939 12.634 -18.811 1.00 87.06 238 ASN A CA 1
ATOM 1798 C C . ASN A 1 238 ? 16.471 12.170 -20.196 1.00 87.06 238 ASN A C 1
ATOM 1800 O O . ASN A 1 238 ? 17.181 12.347 -21.186 1.00 87.06 238 ASN A O 1
ATOM 1804 N N . TRP A 1 239 ? 15.285 11.568 -20.258 1.00 90.06 239 TRP A N 1
ATOM 1805 C CA . TRP A 1 239 ? 14.679 11.124 -21.511 1.00 90.06 239 TRP A CA 1
ATOM 1806 C C . TRP A 1 239 ? 14.042 12.287 -22.287 1.00 90.06 239 TRP A C 1
ATOM 1808 O O . TRP A 1 239 ? 13.871 12.171 -23.498 1.00 90.06 239 TRP A O 1
ATOM 1818 N N . TYR A 1 240 ? 13.713 13.393 -21.606 1.00 89.69 240 TYR A N 1
ATOM 1819 C CA . TYR A 1 240 ? 13.108 14.600 -22.174 1.00 89.69 240 TYR A CA 1
ATOM 1820 C C . TYR A 1 240 ? 14.121 15.748 -22.229 1.00 89.69 240 TYR A C 1
ATOM 1822 O O . TYR A 1 240 ? 14.795 16.025 -21.232 1.00 89.69 240 TYR A O 1
ATOM 1830 N N . ASN A 1 241 ? 14.215 16.431 -23.373 1.00 87.62 241 ASN A N 1
ATOM 1831 C CA . ASN A 1 241 ? 15.076 17.609 -23.551 1.00 87.62 241 ASN A CA 1
ATOM 1832 C C . ASN A 1 241 ? 14.310 18.935 -23.713 1.00 87.62 241 ASN A C 1
ATOM 1834 O O . ASN A 1 241 ? 14.941 19.968 -23.938 1.00 87.62 241 ASN A O 1
ATOM 1838 N N . GLY A 1 242 ? 12.979 18.921 -23.618 1.00 80.25 242 GLY A N 1
ATOM 1839 C CA . GLY A 1 242 ? 12.183 20.143 -23.677 1.00 80.25 242 GLY A CA 1
ATOM 1840 C C . GLY A 1 242 ? 12.115 20.882 -22.337 1.00 80.25 242 GLY A C 1
ATOM 1841 O O . GLY A 1 242 ? 12.600 20.417 -21.306 1.00 80.25 242 GLY A O 1
ATOM 1842 N N . VAL A 1 243 ? 11.515 22.074 -22.373 1.00 77.19 243 VAL A N 1
ATOM 1843 C CA . VAL A 1 243 ? 11.486 23.020 -21.240 1.00 77.19 243 VAL A CA 1
ATOM 1844 C C . VAL A 1 243 ? 10.125 23.044 -20.538 1.00 77.19 243 VAL A C 1
ATOM 1846 O O . VAL A 1 243 ? 10.063 23.228 -19.324 1.00 77.19 243 VAL A O 1
ATOM 1849 N N . THR A 1 244 ? 9.029 22.855 -21.279 1.00 74.19 244 THR A N 1
ATOM 1850 C CA . THR A 1 244 ? 7.658 22.959 -20.754 1.00 74.19 244 THR A CA 1
ATOM 1851 C C . THR A 1 244 ? 6.782 21.828 -21.298 1.00 74.19 244 THR A C 1
ATOM 1853 O O . THR A 1 244 ? 6.808 21.606 -22.508 1.00 74.19 244 THR A O 1
ATOM 1856 N N . PRO A 1 245 ? 6.005 21.131 -20.447 1.00 72.94 245 PRO A N 1
ATOM 1857 C CA . PRO A 1 245 ? 6.063 21.172 -18.979 1.00 72.94 245 PRO A CA 1
ATOM 1858 C C . PRO A 1 245 ? 7.402 20.632 -18.451 1.00 72.94 245 PRO A C 1
ATOM 1860 O O . PRO A 1 245 ? 8.150 19.986 -19.187 1.00 72.94 245 PRO A O 1
ATOM 1863 N N . ASN A 1 246 ? 7.738 20.937 -17.196 1.00 77.31 246 ASN A N 1
ATOM 1864 C CA . ASN A 1 246 ? 8.967 20.425 -16.597 1.00 77.31 246 ASN A CA 1
ATOM 1865 C C . ASN A 1 246 ? 8.842 18.905 -16.420 1.00 77.31 246 ASN A C 1
ATOM 1867 O O . ASN A 1 246 ? 7.827 18.420 -15.925 1.00 77.31 246 ASN A O 1
ATOM 1871 N N . ALA A 1 247 ? 9.888 18.153 -16.779 1.00 75.38 247 ALA A N 1
ATOM 1872 C CA . ALA A 1 247 ? 9.918 16.706 -16.575 1.00 75.38 247 ALA A CA 1
ATOM 1873 C C . ALA A 1 247 ? 9.593 16.308 -15.124 1.00 75.38 247 ALA A C 1
ATOM 1875 O O . ALA A 1 247 ? 8.999 15.260 -14.905 1.00 75.38 247 ALA A O 1
ATOM 1876 N N . ASN A 1 248 ? 9.960 17.151 -14.152 1.00 81.69 248 ASN A N 1
ATOM 1877 C CA . ASN A 1 248 ? 9.761 16.944 -12.713 1.00 81.69 248 ASN A CA 1
ATOM 1878 C C . ASN A 1 248 ? 8.289 16.926 -12.274 1.00 81.69 248 ASN A C 1
ATOM 1880 O O . ASN A 1 248 ? 7.993 16.432 -11.185 1.00 81.69 248 ASN A O 1
ATOM 1884 N N . ASP A 1 249 ? 7.385 17.419 -13.119 1.00 83.31 249 ASP A N 1
ATOM 1885 C CA . ASP A 1 249 ? 5.966 17.561 -12.789 1.00 83.31 249 ASP A CA 1
ATOM 1886 C C . ASP A 1 249 ? 5.115 16.446 -13.427 1.00 83.31 249 ASP A C 1
ATOM 1888 O O . ASP A 1 249 ? 3.920 16.345 -13.179 1.00 83.31 249 ASP A O 1
ATOM 1892 N N . LEU A 1 250 ? 5.721 15.577 -14.248 1.00 85.00 250 LEU A N 1
ATOM 1893 C CA . LEU A 1 250 ? 4.986 14.656 -15.125 1.00 85.00 250 LEU A CA 1
ATOM 1894 C C . LEU A 1 250 ? 4.275 13.499 -14.406 1.00 85.00 250 LEU A C 1
ATOM 1896 O O . LEU A 1 250 ? 3.347 12.929 -14.977 1.00 85.00 250 LEU A O 1
ATOM 1900 N N . TRP A 1 251 ? 4.703 13.156 -13.188 1.00 91.12 251 TRP A N 1
ATOM 1901 C CA . TRP A 1 251 ? 4.110 12.110 -12.337 1.00 91.12 251 TRP A CA 1
ATOM 1902 C C . TRP A 1 251 ? 3.606 12.641 -10.984 1.00 91.12 251 TRP A C 1
ATOM 1904 O O . TRP A 1 251 ? 3.396 11.845 -10.072 1.00 91.12 251 TRP A O 1
ATOM 1914 N N . GLN A 1 252 ? 3.438 13.959 -10.823 1.00 80.69 252 GLN A N 1
ATOM 1915 C CA . GLN A 1 252 ? 2.746 14.499 -9.645 1.00 80.69 252 GLN A CA 1
ATOM 1916 C C . GLN A 1 252 ? 1.234 14.337 -9.848 1.00 80.69 252 GLN A C 1
ATOM 1918 O O . GLN A 1 252 ? 0.730 14.782 -10.877 1.00 80.69 252 GLN A O 1
ATOM 1923 N N . ASP A 1 253 ? 0.545 13.709 -8.892 1.00 73.31 253 ASP A N 1
ATOM 1924 C CA . ASP A 1 253 ? -0.917 13.529 -8.866 1.00 73.31 253 ASP A CA 1
ATOM 1925 C C . ASP A 1 253 ? -1.499 13.058 -10.223 1.00 73.31 253 ASP A C 1
ATOM 1927 O O . ASP A 1 253 ? -1.015 12.088 -10.820 1.00 73.31 253 ASP A O 1
ATOM 1931 N N . ASP A 1 254 ? -2.480 13.792 -10.756 1.00 68.81 254 ASP A N 1
ATOM 1932 C CA . ASP A 1 254 ? -3.150 13.573 -12.047 1.00 68.81 254 ASP A CA 1
ATOM 1933 C C . ASP A 1 254 ? -2.279 13.979 -13.256 1.00 68.81 254 ASP A C 1
ATOM 1935 O O . ASP A 1 254 ? -2.786 14.364 -14.317 1.00 68.81 254 ASP A O 1
ATOM 1939 N N . GLY A 1 255 ? -0.952 13.956 -13.103 1.00 78.31 255 GLY A N 1
ATOM 1940 C CA . GLY A 1 255 ? 0.006 14.373 -14.119 1.00 78.31 255 GLY A CA 1
ATOM 1941 C C . GLY A 1 255 ? -0.272 13.717 -15.473 1.00 78.31 255 GLY A C 1
ATOM 1942 O O . GLY A 1 255 ? -0.627 12.540 -15.557 1.00 78.31 255 GLY A O 1
ATOM 1943 N N . ILE A 1 256 ? -0.073 14.471 -16.560 1.00 81.38 256 ILE A N 1
ATOM 1944 C CA . ILE A 1 256 ? -0.432 14.059 -17.934 1.00 81.38 256 ILE A CA 1
ATOM 1945 C C . ILE A 1 256 ? 0.124 12.681 -18.336 1.00 81.38 256 ILE A C 1
ATOM 1947 O O . ILE A 1 256 ? -0.489 11.965 -19.123 1.00 81.38 256 ILE A O 1
ATOM 1951 N N . ASN A 1 257 ? 1.258 12.287 -17.754 1.00 89.31 257 ASN A N 1
ATOM 1952 C CA . ASN A 1 257 ? 1.950 11.035 -18.035 1.00 89.31 257 ASN A CA 1
ATOM 1953 C C . ASN A 1 257 ? 1.815 9.990 -16.923 1.00 89.31 257 ASN A C 1
ATOM 1955 O O . ASN A 1 257 ? 2.582 9.025 -16.921 1.00 89.31 257 ASN A O 1
ATOM 1959 N N . ASN A 1 258 ? 0.866 10.151 -15.996 1.00 92.31 258 ASN A N 1
ATOM 1960 C CA . ASN A 1 258 ? 0.547 9.140 -14.996 1.00 92.31 258 ASN A CA 1
ATOM 1961 C C . ASN A 1 258 ? 0.139 7.824 -15.706 1.00 92.31 258 ASN A C 1
ATOM 1963 O O . ASN A 1 258 ? -0.885 7.804 -16.405 1.00 92.31 258 ASN A O 1
ATOM 1967 N N . PRO A 1 259 ? 0.939 6.743 -15.582 1.00 94.50 259 PRO A N 1
ATOM 1968 C CA . PRO A 1 259 ? 0.680 5.463 -16.230 1.00 94.50 259 PRO A CA 1
ATOM 1969 C C . PRO A 1 259 ? -0.356 4.619 -15.477 1.00 94.50 259 PRO A C 1
ATOM 1971 O O . PRO A 1 259 ? -0.791 3.604 -16.013 1.00 94.50 259 PRO A O 1
ATOM 1974 N N . CYS A 1 260 ? -0.725 5.001 -14.253 1.00 95.94 260 CYS A N 1
ATOM 1975 C CA . CYS A 1 260 ? -1.712 4.288 -13.456 1.00 95.94 260 CYS A CA 1
ATOM 1976 C C . CYS A 1 260 ? -3.132 4.479 -14.018 1.00 95.94 260 CYS A C 1
ATOM 1978 O O . CYS A 1 260 ? -3.386 5.502 -14.660 1.00 95.94 260 CYS A O 1
ATOM 1980 N N . PRO A 1 261 ? -4.045 3.514 -13.791 1.00 95.12 261 PRO A N 1
ATOM 1981 C CA . PRO A 1 261 ? -5.469 3.657 -14.099 1.00 95.12 261 PRO A CA 1
ATOM 1982 C C . PRO A 1 261 ? -6.087 4.919 -13.489 1.00 95.12 261 PRO A C 1
ATOM 1984 O O . PRO A 1 261 ? -5.566 5.468 -12.522 1.00 95.12 261 PRO A O 1
ATOM 1987 N N . ASP A 1 262 ? -7.217 5.365 -14.029 1.00 91.81 262 ASP A N 1
ATOM 1988 C CA . ASP A 1 262 ? -7.898 6.560 -13.524 1.00 91.81 262 ASP A CA 1
ATOM 1989 C C . ASP A 1 262 ? -8.332 6.381 -12.054 1.00 91.81 262 ASP A C 1
ATOM 1991 O O . ASP A 1 262 ? -8.878 5.342 -11.674 1.00 91.81 262 ASP A O 1
ATOM 1995 N N . GLY A 1 263 ? -8.075 7.398 -11.222 1.00 92.69 263 GLY A N 1
ATOM 1996 C CA . GLY A 1 263 ? -8.256 7.339 -9.762 1.00 92.69 263 GLY A CA 1
ATOM 1997 C C . GLY A 1 263 ? -7.102 6.669 -9.003 1.00 92.69 263 GLY A C 1
ATOM 1998 O O . GLY A 1 263 ? -7.245 6.351 -7.818 1.00 92.69 263 GLY A O 1
ATOM 1999 N N . TYR A 1 264 ? -5.987 6.412 -9.690 1.00 95.12 264 TYR A N 1
ATOM 2000 C CA . TYR A 1 264 ? -4.755 5.902 -9.110 1.00 95.12 264 TYR A CA 1
ATOM 2001 C C . TYR A 1 264 ? -3.555 6.717 -9.567 1.00 95.12 264 TYR A C 1
ATOM 2003 O O . TYR A 1 264 ? -3.464 7.172 -10.710 1.00 95.12 264 TYR A O 1
ATOM 2011 N N . ARG A 1 265 ? -2.534 6.736 -8.715 1.00 96.19 265 ARG A N 1
ATOM 2012 C CA . ARG A 1 265 ? -1.238 7.358 -8.988 1.00 96.19 265 ARG A CA 1
ATOM 2013 C C . ARG A 1 265 ? -0.083 6.488 -8.533 1.00 96.19 265 ARG A C 1
ATOM 2015 O O . ARG A 1 265 ? -0.248 5.452 -7.884 1.00 96.19 265 ARG A O 1
ATOM 2022 N N . LEU A 1 266 ? 1.129 6.938 -8.848 1.00 96.44 266 LEU A N 1
ATOM 2023 C CA . LEU A 1 266 ? 2.313 6.403 -8.195 1.00 96.44 266 LEU A CA 1
ATOM 2024 C C . LEU A 1 266 ? 2.349 6.847 -6.723 1.00 96.44 266 LEU A C 1
ATOM 2026 O O . LEU A 1 266 ? 2.042 8.003 -6.415 1.00 96.44 266 LEU A O 1
ATOM 2030 N N . PRO A 1 267 ? 2.799 5.974 -5.811 1.00 96.31 267 PRO A N 1
ATOM 2031 C CA . PRO A 1 267 ? 3.041 6.353 -4.429 1.00 96.31 267 PRO A CA 1
ATOM 2032 C C . PRO A 1 267 ? 4.154 7.395 -4.334 1.00 96.31 267 PRO A C 1
ATOM 2034 O O . PRO A 1 267 ? 5.066 7.449 -5.161 1.00 96.31 267 PRO A O 1
ATOM 2037 N N . THR A 1 268 ? 4.124 8.179 -3.272 1.00 95.94 268 THR A N 1
ATOM 2038 C CA . THR A 1 268 ? 5.185 9.100 -2.871 1.00 95.94 268 THR A CA 1
ATOM 2039 C C . THR A 1 268 ? 6.374 8.342 -2.273 1.00 95.94 268 THR A C 1
ATOM 2041 O O . THR A 1 268 ? 6.256 7.239 -1.731 1.00 95.94 268 THR A O 1
ATOM 2044 N N . GLY A 1 269 ? 7.568 8.917 -2.401 1.00 95.06 269 GLY A N 1
ATOM 2045 C CA . GLY A 1 269 ? 8.819 8.340 -1.907 1.00 95.06 269 GLY A CA 1
ATOM 2046 C C . GLY A 1 269 ? 9.611 9.322 -1.055 1.00 95.06 269 GLY A C 1
ATOM 2047 O O . GLY A 1 269 ? 9.181 10.446 -0.812 1.00 95.06 269 GLY A O 1
ATOM 2048 N N . GLY A 1 270 ? 10.795 8.896 -0.618 1.00 93.12 270 GLY A N 1
ATOM 2049 C CA . GLY A 1 270 ? 11.599 9.664 0.328 1.00 93.12 270 GLY A CA 1
ATOM 2050 C C . GLY A 1 270 ? 11.110 9.505 1.770 1.00 93.12 270 GLY A C 1
ATOM 2051 O O . GLY A 1 270 ? 10.292 8.638 2.075 1.00 93.12 270 GLY A O 1
ATOM 2052 N N . ALA A 1 271 ? 11.662 10.324 2.667 1.00 93.62 271 ALA A N 1
ATOM 2053 C CA . ALA A 1 271 ? 11.346 10.253 4.088 1.00 93.62 271 ALA A CA 1
ATOM 2054 C C . ALA A 1 271 ? 9.894 10.692 4.353 1.00 93.62 271 ALA A C 1
ATOM 2056 O O . ALA A 1 271 ? 9.508 11.797 3.977 1.00 93.62 271 ALA A O 1
ATOM 2057 N N . GLY A 1 272 ? 9.107 9.837 5.003 1.00 93.56 272 GLY A N 1
ATOM 2058 C CA . GLY A 1 272 ? 7.681 10.037 5.275 1.00 93.56 272 GLY A CA 1
ATOM 2059 C C . GLY A 1 272 ? 6.748 9.757 4.090 1.00 93.56 272 GLY A C 1
ATOM 2060 O O . GLY A 1 272 ? 5.537 9.914 4.239 1.00 93.56 272 GLY A O 1
ATOM 2061 N N . GLY A 1 273 ? 7.286 9.343 2.936 1.00 95.56 273 GLY A N 1
ATOM 2062 C CA . GLY A 1 273 ? 6.492 8.973 1.762 1.00 95.56 273 GLY A CA 1
ATOM 2063 C C . GLY A 1 273 ? 5.764 7.636 1.931 1.00 95.56 273 GLY A C 1
ATOM 2064 O O . GLY A 1 273 ? 6.093 6.827 2.803 1.00 95.56 273 GLY A O 1
ATOM 2065 N N . GLU A 1 274 ? 4.793 7.369 1.063 1.00 97.25 274 GLU A N 1
ATOM 2066 C CA . GLU A 1 274 ? 3.934 6.176 1.121 1.00 97.25 274 GLU A CA 1
ATOM 2067 C C . GLU A 1 274 ? 4.717 4.865 1.030 1.00 97.25 274 GLU A C 1
ATOM 2069 O O . GLU A 1 274 ? 4.409 3.930 1.766 1.00 97.25 274 GLU A O 1
ATOM 2074 N N . TRP A 1 275 ? 5.794 4.803 0.239 1.00 97.38 275 TRP A N 1
ATOM 2075 C CA . TRP A 1 275 ? 6.667 3.625 0.258 1.00 97.38 275 TRP A CA 1
ATOM 2076 C C . TRP A 1 275 ? 7.307 3.380 1.630 1.00 97.38 275 TRP A C 1
ATOM 2078 O O . TRP A 1 275 ? 7.375 2.238 2.082 1.00 97.38 275 TRP A O 1
ATOM 2088 N N . GLU A 1 276 ? 7.777 4.425 2.317 1.00 96.94 276 GLU A N 1
ATOM 2089 C CA . GLU A 1 276 ? 8.349 4.264 3.658 1.00 96.94 276 GLU A CA 1
ATOM 2090 C C . GLU A 1 276 ? 7.278 3.882 4.684 1.00 96.94 276 GLU A C 1
ATOM 2092 O O . GLU A 1 276 ? 7.538 3.036 5.547 1.00 96.94 276 GLU A O 1
ATOM 2097 N N . ASN A 1 277 ? 6.086 4.472 4.583 1.00 97.25 277 ASN A N 1
ATOM 2098 C CA . ASN A 1 277 ? 4.964 4.171 5.469 1.00 97.25 277 ASN A CA 1
ATOM 2099 C C . ASN A 1 277 ? 4.524 2.713 5.309 1.00 97.25 277 ASN A C 1
ATOM 2101 O O . ASN A 1 277 ? 4.435 2.002 6.308 1.00 97.25 277 ASN A O 1
ATOM 2105 N N . PHE A 1 278 ? 4.381 2.229 4.074 1.00 97.56 278 PHE A N 1
ATOM 2106 C CA . PHE A 1 278 ? 4.120 0.822 3.774 1.00 97.56 278 PHE A CA 1
ATOM 2107 C C . PHE A 1 278 ? 5.166 -0.113 4.398 1.00 97.56 278 PHE A C 1
ATOM 2109 O O . PHE A 1 278 ? 4.827 -1.005 5.176 1.00 97.56 278 PHE A O 1
ATOM 2116 N N . ILE A 1 279 ? 6.455 0.129 4.133 1.00 97.81 279 ILE A N 1
ATOM 2117 C CA . ILE A 1 279 ? 7.554 -0.692 4.671 1.00 97.81 279 ILE A CA 1
ATOM 2118 C C . ILE A 1 279 ? 7.602 -0.659 6.206 1.00 97.81 279 ILE A C 1
ATOM 2120 O O . ILE A 1 279 ? 7.913 -1.670 6.845 1.00 97.81 279 ILE A O 1
ATOM 2124 N N . SER A 1 280 ? 7.298 0.487 6.814 1.00 96.56 280 SER A N 1
ATOM 2125 C CA . SER A 1 280 ? 7.264 0.642 8.271 1.00 96.56 280 SER A CA 1
ATOM 2126 C C . SER A 1 280 ? 6.090 -0.114 8.887 1.00 96.56 280 SER A C 1
ATOM 2128 O O . SER A 1 280 ? 6.295 -0.860 9.845 1.00 96.56 280 SER A O 1
ATOM 2130 N N . SER A 1 281 ? 4.895 0.009 8.309 1.00 92.44 281 SER A N 1
ATOM 2131 C CA . SER A 1 281 ? 3.691 -0.697 8.759 1.00 92.44 281 SER A CA 1
ATOM 2132 C C . SER A 1 281 ? 3.790 -2.211 8.564 1.00 92.44 281 SER A C 1
ATOM 2134 O O . SER A 1 281 ? 3.308 -2.974 9.400 1.00 92.44 281 SER A O 1
ATOM 2136 N N . ALA A 1 282 ? 4.513 -2.662 7.535 1.00 94.62 282 ALA A N 1
ATOM 2137 C CA . ALA A 1 282 ? 4.867 -4.068 7.349 1.00 94.62 282 ALA A CA 1
ATOM 2138 C C . ALA A 1 282 ? 5.942 -4.574 8.339 1.00 94.62 282 ALA A C 1
ATOM 2140 O O . ALA A 1 282 ? 6.236 -5.770 8.381 1.00 94.62 282 ALA A O 1
ATOM 2141 N N . GLY A 1 283 ? 6.554 -3.694 9.142 1.00 95.50 283 GLY A N 1
ATOM 2142 C CA . GLY A 1 283 ? 7.606 -4.054 10.098 1.00 95.50 283 GLY A CA 1
ATOM 2143 C C . GLY A 1 283 ? 8.956 -4.376 9.445 1.00 95.50 283 GLY A C 1
ATOM 2144 O O . GLY A 1 283 ? 9.752 -5.129 10.009 1.00 95.50 283 GLY A O 1
ATOM 2145 N N . LEU A 1 284 ? 9.227 -3.829 8.254 1.00 96.56 284 LEU A N 1
ATOM 2146 C CA . LEU A 1 284 ? 10.366 -4.214 7.410 1.00 96.56 284 LEU A CA 1
ATOM 2147 C C . LEU A 1 284 ? 11.488 -3.168 7.320 1.00 96.56 284 LEU A C 1
ATOM 2149 O O . LEU A 1 284 ? 12.536 -3.455 6.744 1.00 96.56 284 LEU A O 1
ATOM 2153 N N . LYS A 1 285 ? 11.327 -1.990 7.937 1.00 91.69 285 LYS A N 1
ATOM 2154 C CA . LYS A 1 285 ? 12.284 -0.865 7.863 1.00 91.69 285 LYS A CA 1
ATOM 2155 C C . LYS A 1 285 ? 13.738 -1.227 8.212 1.00 91.69 285 LYS A C 1
ATOM 2157 O O . LYS A 1 285 ? 14.660 -0.695 7.608 1.00 91.69 285 LYS A O 1
ATOM 2162 N N . ASN A 1 286 ? 13.944 -2.157 9.148 1.00 92.31 286 ASN A N 1
ATOM 2163 C CA . ASN A 1 286 ? 15.270 -2.612 9.593 1.00 92.31 286 ASN A CA 1
ATOM 2164 C C . ASN A 1 286 ? 15.564 -4.064 9.185 1.00 92.31 286 ASN A C 1
ATOM 2166 O O . ASN A 1 286 ? 16.272 -4.782 9.891 1.00 92.31 286 ASN A O 1
ATOM 2170 N N . CYS A 1 287 ? 14.972 -4.541 8.089 1.00 95.44 287 CYS A N 1
ATOM 2171 C CA . CYS A 1 287 ? 15.229 -5.894 7.620 1.00 95.44 287 CYS A CA 1
ATOM 2172 C C . CYS A 1 287 ? 16.695 -6.059 7.183 1.00 95.44 287 CYS A C 1
ATOM 2174 O O . CYS A 1 287 ? 17.194 -5.276 6.377 1.00 95.44 287 CYS A O 1
ATOM 2176 N N . THR A 1 288 ? 17.364 -7.087 7.714 1.00 95.81 288 THR A N 1
ATOM 2177 C CA . THR A 1 288 ? 18.778 -7.400 7.438 1.00 95.81 288 THR A CA 1
ATOM 2178 C C . THR A 1 288 ? 19.002 -8.770 6.791 1.00 95.81 288 THR A C 1
ATOM 2180 O O . THR A 1 288 ? 20.117 -9.069 6.373 1.00 95.81 288 THR A O 1
ATOM 2183 N N . ALA A 1 289 ? 17.968 -9.615 6.714 1.00 95.69 289 ALA A N 1
ATOM 2184 C CA . ALA A 1 289 ? 18.018 -10.941 6.099 1.00 95.69 289 ALA A CA 1
ATOM 2185 C C . ALA A 1 289 ? 16.606 -11.443 5.756 1.00 95.69 289 ALA A C 1
ATOM 2187 O O . ALA A 1 289 ? 15.647 -11.171 6.491 1.00 95.69 289 ALA A O 1
ATOM 2188 N N . GLY A 1 290 ? 16.488 -12.209 4.666 1.00 96.50 290 GLY A N 1
ATOM 2189 C CA . GLY A 1 290 ? 15.216 -12.791 4.219 1.00 96.50 290 GLY A CA 1
ATOM 2190 C C . GLY A 1 290 ? 14.201 -11.735 3.776 1.00 96.50 290 GLY A C 1
ATOM 2191 O O . GLY A 1 290 ? 12.996 -11.949 3.882 1.00 96.50 290 GLY A O 1
ATOM 2192 N N . CYS A 1 291 ? 14.668 -10.555 3.359 1.00 97.56 291 CYS A N 1
ATOM 2193 C CA . CYS A 1 291 ? 13.788 -9.419 3.093 1.00 97.56 291 CYS A CA 1
ATOM 2194 C C . CYS A 1 291 ? 12.885 -9.643 1.878 1.00 97.56 291 CYS A C 1
ATOM 2196 O O . CYS A 1 291 ? 11.771 -9.127 1.865 1.00 97.56 291 CYS A O 1
ATOM 2198 N N . LEU A 1 292 ? 13.326 -10.441 0.897 1.00 97.31 292 LEU A N 1
ATOM 2199 C CA . LEU A 1 292 ? 12.519 -10.753 -0.286 1.00 97.31 292 LEU A CA 1
ATOM 2200 C C . LEU A 1 292 ? 11.288 -11.585 0.083 1.00 97.31 292 LEU A C 1
ATOM 2202 O O . LEU A 1 292 ? 10.175 -11.222 -0.284 1.00 97.31 292 LEU A O 1
ATOM 2206 N N . ASP A 1 293 ? 11.478 -12.645 0.871 1.00 95.94 293 ASP A N 1
ATOM 2207 C CA . ASP A 1 293 ? 10.378 -13.506 1.315 1.00 95.94 293 ASP A CA 1
ATOM 2208 C C . ASP A 1 293 ? 9.386 -12.732 2.184 1.00 95.94 293 ASP A C 1
ATOM 2210 O O . ASP A 1 293 ? 8.175 -12.872 2.029 1.00 95.94 293 ASP A O 1
ATOM 2214 N N . LYS A 1 294 ? 9.891 -11.859 3.064 1.00 97.12 294 LYS A N 1
ATOM 2215 C CA . LYS A 1 294 ? 9.044 -11.007 3.905 1.00 97.12 294 LYS A CA 1
ATOM 2216 C C . LYS A 1 294 ? 8.235 -9.999 3.091 1.00 97.12 294 LYS A C 1
ATOM 2218 O O . LYS A 1 294 ? 7.065 -9.800 3.391 1.00 97.12 294 LYS A O 1
ATOM 2223 N N . LEU A 1 295 ? 8.833 -9.385 2.067 1.00 97.12 295 LEU A N 1
ATOM 2224 C CA . LEU A 1 295 ? 8.130 -8.488 1.144 1.00 97.12 295 LEU A CA 1
ATOM 2225 C C . LEU A 1 295 ? 7.063 -9.229 0.334 1.00 97.12 295 LEU A C 1
ATOM 2227 O O . LEU A 1 295 ? 5.952 -8.725 0.182 1.00 97.12 295 LEU A O 1
ATOM 2231 N N . TYR A 1 296 ? 7.362 -10.442 -0.125 1.00 97.12 296 TYR A N 1
ATOM 2232 C CA . TYR A 1 296 ? 6.385 -11.295 -0.796 1.00 97.12 296 TYR A CA 1
ATOM 2233 C C . TYR A 1 296 ? 5.222 -11.704 0.128 1.00 97.12 296 TYR A C 1
ATOM 2235 O O . TYR A 1 296 ? 4.091 -11.818 -0.330 1.00 97.12 296 TYR A O 1
ATOM 2243 N N . GLN A 1 297 ? 5.472 -11.887 1.426 1.00 95.38 297 GLN A N 1
ATOM 2244 C CA . GLN A 1 297 ? 4.436 -12.215 2.415 1.00 95.38 297 GLN A CA 1
ATOM 2245 C C . GLN A 1 297 ? 3.555 -11.023 2.825 1.00 95.38 297 GLN A C 1
ATOM 2247 O O . GLN A 1 297 ? 2.573 -11.228 3.539 1.00 95.38 297 GLN A O 1
ATOM 2252 N N . THR A 1 298 ? 3.884 -9.797 2.404 1.00 95.69 298 THR A N 1
ATOM 2253 C CA . THR A 1 298 ? 2.993 -8.640 2.592 1.00 95.69 298 THR A CA 1
ATOM 2254 C C . THR A 1 298 ? 1.748 -8.755 1.722 1.00 95.69 298 THR A C 1
ATOM 2256 O O . THR A 1 298 ? 1.711 -9.497 0.736 1.00 95.69 298 THR A O 1
ATOM 2259 N N . SER A 1 299 ? 0.747 -7.945 2.042 1.00 92.44 299 SER A N 1
ATOM 2260 C CA . SER A 1 299 ? -0.506 -7.855 1.293 1.00 92.44 299 SER A CA 1
ATOM 2261 C C . SER A 1 299 ? -0.270 -7.477 -0.177 1.00 92.44 299 SER A C 1
ATOM 2263 O O . SER A 1 299 ? -0.982 -7.959 -1.055 1.00 92.44 299 SER A O 1
ATOM 2265 N N . LEU A 1 300 ? 0.779 -6.695 -0.474 1.00 96.62 300 LEU A N 1
ATOM 2266 C CA . LEU A 1 300 ? 1.118 -6.273 -1.842 1.00 96.62 300 LEU A CA 1
ATOM 2267 C C . LEU A 1 300 ? 1.931 -7.298 -2.647 1.00 96.62 300 LEU A C 1
ATOM 2269 O O . LEU A 1 300 ? 2.112 -7.108 -3.854 1.00 96.62 300 LEU A O 1
ATOM 2273 N N . LYS A 1 301 ? 2.447 -8.354 -2.000 1.00 97.50 301 LYS A N 1
ATOM 2274 C CA . LYS A 1 301 ? 3.274 -9.407 -2.615 1.00 97.50 301 LYS A CA 1
ATOM 2275 C C . LYS A 1 301 ? 4.349 -8.866 -3.566 1.00 97.50 301 LYS A C 1
ATOM 2277 O O . LYS A 1 301 ? 4.416 -9.220 -4.744 1.00 97.50 301 LYS A O 1
ATOM 2282 N N . ILE A 1 302 ? 5.175 -7.959 -3.054 1.00 97.50 302 ILE A N 1
ATOM 2283 C CA . ILE A 1 302 ? 6.165 -7.219 -3.843 1.00 97.50 302 ILE A CA 1
ATOM 2284 C C . ILE A 1 302 ? 7.239 -8.169 -4.418 1.00 97.50 302 ILE A C 1
ATOM 2286 O O . ILE A 1 302 ? 7.841 -8.952 -3.683 1.00 97.50 302 ILE A O 1
ATOM 2290 N N . THR A 1 303 ? 7.510 -8.076 -5.727 1.00 98.12 303 THR A N 1
ATOM 2291 C CA . THR A 1 303 ? 8.438 -8.958 -6.470 1.00 98.12 303 THR A CA 1
ATOM 2292 C C . THR A 1 303 ? 9.780 -8.299 -6.806 1.00 98.12 303 THR A C 1
ATOM 2294 O O . THR A 1 303 ? 9.892 -7.070 -6.869 1.00 98.12 303 THR A O 1
ATOM 2297 N N . VAL A 1 304 ? 10.811 -9.104 -7.082 1.00 98.12 304 VAL A N 1
ATOM 2298 C CA . VAL A 1 304 ? 12.151 -8.653 -7.516 1.00 98.12 304 VAL A CA 1
ATOM 2299 C C . VAL A 1 304 ? 12.282 -8.598 -9.039 1.00 98.12 304 VAL A C 1
ATOM 2301 O O . VAL A 1 304 ? 13.034 -9.339 -9.669 1.00 98.12 304 VAL A O 1
ATOM 2304 N N . ALA A 1 305 ? 11.541 -7.673 -9.640 1.00 97.75 305 ALA A N 1
ATOM 2305 C CA . ALA A 1 305 ? 11.442 -7.499 -11.088 1.00 97.75 305 ALA A CA 1
ATOM 2306 C C . ALA A 1 305 ? 12.721 -6.977 -11.784 1.00 97.75 305 ALA A C 1
ATOM 2308 O O . ALA A 1 305 ? 12.759 -6.901 -13.020 1.00 97.75 305 ALA A O 1
ATOM 2309 N N . GLY A 1 306 ? 13.755 -6.613 -11.018 1.00 98.25 306 GLY A N 1
ATOM 2310 C CA . GLY A 1 306 ? 14.978 -6.002 -11.527 1.00 98.25 306 GLY A CA 1
ATOM 2311 C C . GLY A 1 306 ? 14.776 -4.569 -12.022 1.00 98.25 306 GLY A C 1
ATOM 2312 O O . GLY A 1 306 ? 13.827 -3.877 -11.650 1.00 98.25 306 GLY A O 1
ATOM 2313 N N . THR A 1 307 ? 15.704 -4.112 -12.858 1.00 98.25 307 THR A N 1
ATOM 2314 C CA . THR A 1 307 ? 15.709 -2.764 -13.443 1.00 98.25 307 THR A CA 1
ATOM 2315 C C . THR A 1 307 ? 16.261 -2.798 -14.864 1.00 98.25 307 THR A C 1
ATOM 2317 O O . THR A 1 307 ? 16.993 -3.722 -15.226 1.00 98.25 307 THR A O 1
ATOM 2320 N N . ARG A 1 308 ? 15.930 -1.788 -15.673 1.00 98.19 308 ARG A N 1
ATOM 2321 C CA . ARG A 1 308 ? 16.541 -1.551 -16.983 1.00 98.19 308 ARG A CA 1
ATOM 2322 C C . ARG A 1 308 ? 17.478 -0.353 -16.897 1.00 98.19 308 ARG A C 1
ATOM 2324 O O . ARG A 1 308 ? 17.055 0.750 -16.561 1.00 98.19 308 ARG A O 1
ATOM 2331 N N . GLY A 1 309 ? 18.760 -0.566 -17.168 1.00 96.50 309 GLY A N 1
ATOM 2332 C CA . GLY A 1 309 ? 19.795 0.433 -16.921 1.00 96.50 309 GLY A CA 1
ATOM 2333 C C . GLY A 1 309 ? 19.622 1.691 -17.771 1.00 96.50 309 GLY A C 1
ATOM 2334 O O . GLY A 1 309 ? 19.649 1.629 -18.998 1.00 96.50 309 GLY A O 1
ATOM 2335 N N . GLY A 1 310 ? 19.540 2.857 -17.130 1.00 95.06 310 GLY A N 1
ATOM 2336 C CA . GLY A 1 310 ? 19.417 4.140 -17.831 1.00 95.06 310 GLY A CA 1
ATOM 2337 C C . GLY A 1 310 ? 20.657 4.572 -18.622 1.00 95.06 310 GLY A C 1
ATOM 2338 O O . GLY A 1 310 ? 20.609 5.595 -19.302 1.00 95.06 310 GLY A O 1
ATOM 2339 N N . THR A 1 311 ? 21.757 3.812 -18.547 1.00 94.38 311 THR A N 1
ATOM 2340 C CA . THR A 1 311 ? 23.032 4.090 -19.230 1.00 94.38 311 THR A CA 1
ATOM 2341 C C . THR A 1 311 ? 23.407 3.083 -20.315 1.00 94.38 311 THR A C 1
ATOM 2343 O O . THR A 1 311 ? 24.282 3.372 -21.127 1.00 94.38 311 THR A O 1
ATOM 2346 N N . ASN A 1 312 ? 22.754 1.919 -20.350 1.00 94.38 312 ASN A N 1
ATOM 2347 C CA . ASN A 1 312 ? 23.062 0.827 -21.282 1.00 94.38 312 ASN A CA 1
ATOM 2348 C C . ASN A 1 312 ? 21.820 0.087 -21.813 1.00 94.38 312 ASN A C 1
ATOM 2350 O O . ASN A 1 312 ? 21.959 -0.800 -22.647 1.00 94.38 312 ASN A O 1
ATOM 2354 N N . ALA A 1 313 ? 20.623 0.436 -21.330 1.00 95.81 313 ALA A N 1
ATOM 2355 C CA . ALA A 1 313 ? 19.341 -0.189 -21.647 1.00 95.81 313 ALA A CA 1
ATOM 2356 C C . ALA A 1 313 ? 19.233 -1.698 -21.343 1.00 95.81 313 ALA A C 1
ATOM 2358 O O . ALA A 1 313 ? 18.275 -2.341 -21.781 1.00 95.81 313 ALA A O 1
ATOM 2359 N N . THR A 1 314 ? 20.163 -2.262 -20.570 1.00 97.00 314 THR A N 1
ATOM 2360 C CA . THR A 1 314 ? 20.170 -3.685 -20.211 1.00 97.00 314 THR A CA 1
ATOM 2361 C C . THR A 1 314 ? 19.232 -3.948 -19.040 1.00 97.00 314 THR A C 1
ATOM 2363 O O . THR A 1 314 ? 19.282 -3.236 -18.037 1.00 97.00 314 THR A O 1
ATOM 2366 N N . VAL A 1 315 ? 18.405 -4.991 -19.140 1.00 97.56 315 VAL A N 1
ATOM 2367 C CA . VAL A 1 315 ? 17.629 -5.506 -18.003 1.00 97.56 315 VAL A CA 1
ATOM 2368 C C . VAL A 1 315 ? 18.544 -6.358 -17.125 1.00 97.56 315 VAL A C 1
ATOM 2370 O O . VAL A 1 315 ? 19.183 -7.286 -17.615 1.00 97.56 315 VAL A O 1
ATOM 2373 N N . ALA A 1 316 ? 18.619 -6.041 -15.835 1.00 97.38 316 ALA A N 1
ATOM 2374 C CA . ALA A 1 316 ? 19.489 -6.717 -14.877 1.00 97.38 316 ALA A CA 1
ATOM 2375 C C . ALA A 1 316 ? 18.793 -6.918 -13.523 1.00 97.38 316 ALA A C 1
ATOM 2377 O O . ALA A 1 316 ? 17.798 -6.255 -13.217 1.00 97.38 316 ALA A O 1
ATOM 2378 N N . LEU A 1 317 ? 19.357 -7.810 -12.699 1.00 97.75 317 LEU A N 1
ATOM 2379 C CA . LEU A 1 317 ? 18.956 -8.067 -11.306 1.00 97.75 317 LEU A CA 1
ATOM 2380 C C . LEU A 1 317 ? 17.523 -8.603 -11.123 1.00 97.75 317 LEU A C 1
ATOM 2382 O O . LEU A 1 317 ? 17.003 -8.607 -10.006 1.00 97.75 317 LEU A O 1
ATOM 2386 N N . ALA A 1 318 ? 16.876 -9.051 -12.201 1.00 97.00 318 ALA A N 1
ATOM 2387 C CA . ALA A 1 318 ? 15.608 -9.762 -12.109 1.00 97.00 318 ALA A CA 1
ATOM 2388 C C . ALA A 1 318 ? 15.822 -11.066 -11.328 1.00 97.00 318 ALA A C 1
ATOM 2390 O O . ALA A 1 318 ? 16.753 -11.814 -11.615 1.00 97.00 318 ALA A O 1
ATOM 2391 N N . GLY A 1 319 ? 14.985 -11.316 -10.324 1.00 96.62 319 GLY A N 1
ATOM 2392 C CA . GLY A 1 319 ? 15.173 -12.417 -9.378 1.00 96.62 319 GLY A CA 1
ATOM 2393 C C . GLY A 1 319 ? 16.073 -12.089 -8.180 1.00 96.62 319 GLY A C 1
ATOM 2394 O O . GLY A 1 319 ? 16.148 -12.895 -7.258 1.00 96.62 319 GLY A O 1
ATOM 2395 N N . GLU A 1 320 ? 16.710 -10.912 -8.139 1.00 97.31 320 GLU A N 1
ATOM 2396 C CA . GLU A 1 320 ? 17.682 -10.555 -7.091 1.00 97.31 320 GLU A CA 1
ATOM 2397 C C . GLU A 1 320 ? 17.333 -9.266 -6.332 1.00 97.31 320 GLU A C 1
ATOM 2399 O O . GLU A 1 320 ? 17.505 -9.192 -5.111 1.00 97.31 320 GLU A O 1
ATOM 2404 N N . GLN A 1 321 ? 16.877 -8.228 -7.042 1.00 98.06 321 GLN A N 1
ATOM 2405 C CA . GLN A 1 321 ? 16.553 -6.917 -6.469 1.00 98.06 321 GLN A CA 1
ATOM 2406 C C . GLN A 1 321 ? 15.254 -6.356 -7.043 1.00 98.06 321 GLN A C 1
ATOM 2408 O O . GLN A 1 321 ? 14.877 -6.629 -8.185 1.00 98.06 321 GLN A O 1
ATOM 2413 N N . GLY A 1 322 ? 14.574 -5.537 -6.244 1.00 97.94 322 GLY A N 1
ATOM 2414 C CA . GLY A 1 322 ? 13.393 -4.798 -6.674 1.00 97.94 322 GLY A CA 1
ATOM 2415 C C . GLY A 1 322 ? 13.648 -3.300 -6.720 1.00 97.94 322 GLY A C 1
ATOM 2416 O O . GLY A 1 322 ? 14.357 -2.752 -5.873 1.00 97.94 322 GLY A O 1
ATOM 2417 N N . PHE A 1 323 ? 13.053 -2.661 -7.726 1.00 98.31 323 PHE A N 1
ATOM 2418 C CA . PHE A 1 323 ? 13.108 -1.225 -7.971 1.00 98.31 323 PHE A CA 1
ATOM 2419 C C . PHE A 1 323 ? 11.709 -0.756 -8.361 1.00 98.31 323 PHE A C 1
ATOM 2421 O O . PHE A 1 323 ? 11.167 -1.211 -9.372 1.00 98.31 323 PHE A O 1
ATOM 2428 N N . TYR A 1 324 ? 11.133 0.126 -7.550 1.00 98.38 324 TYR A N 1
ATOM 2429 C CA . TYR A 1 324 ? 9.753 0.580 -7.686 1.00 98.38 324 TYR A CA 1
ATOM 2430 C C . TYR A 1 324 ? 9.702 2.092 -7.624 1.00 98.38 324 TYR A C 1
ATOM 2432 O O . TYR A 1 324 ? 10.039 2.680 -6.597 1.00 98.38 324 TYR A O 1
ATOM 2440 N N . TRP A 1 325 ? 9.298 2.721 -8.720 1.00 97.81 325 TRP A N 1
ATOM 2441 C CA . TRP A 1 325 ? 9.245 4.171 -8.782 1.00 97.81 325 TRP A CA 1
ATOM 2442 C C . TRP A 1 325 ? 8.291 4.769 -7.750 1.00 97.81 325 TRP A C 1
ATOM 2444 O O . TRP A 1 325 ? 7.306 4.150 -7.341 1.00 97.81 325 TRP A O 1
ATOM 2454 N N . SER A 1 326 ? 8.600 6.000 -7.353 1.00 96.06 326 SER A N 1
ATOM 2455 C CA . SER A 1 326 ? 7.659 6.892 -6.694 1.00 96.06 326 SER A CA 1
ATOM 2456 C C . SER A 1 326 ? 7.374 8.111 -7.578 1.00 96.06 326 SER A C 1
ATOM 2458 O O . SER A 1 326 ? 8.120 8.395 -8.520 1.00 96.06 326 SER A O 1
ATOM 2460 N N . SER A 1 327 ? 6.318 8.859 -7.271 1.00 95.31 327 SER A N 1
ATOM 2461 C CA . SER A 1 327 ? 6.015 10.158 -7.890 1.00 95.31 327 SER A CA 1
ATOM 2462 C C . SER A 1 327 ? 6.972 11.270 -7.447 1.00 95.31 327 SER A C 1
ATOM 2464 O O . SER A 1 327 ? 7.006 12.341 -8.044 1.00 95.31 327 SER A O 1
ATOM 2466 N N . THR A 1 328 ? 7.785 11.056 -6.411 1.00 94.25 328 THR A N 1
ATOM 2467 C CA . THR A 1 328 ? 8.529 12.138 -5.757 1.00 94.25 328 THR A CA 1
ATOM 2468 C C . THR A 1 328 ? 9.863 12.422 -6.442 1.00 94.25 328 THR A C 1
ATOM 2470 O O . THR A 1 328 ? 10.786 11.602 -6.447 1.00 94.25 328 THR A O 1
ATOM 2473 N N . TYR A 1 329 ? 9.990 13.639 -6.963 1.00 92.44 329 TYR A N 1
ATOM 2474 C CA . TYR A 1 329 ? 11.238 14.177 -7.490 1.00 92.44 329 TYR A CA 1
ATOM 2475 C C . TYR A 1 329 ? 12.215 14.550 -6.358 1.00 92.44 329 TYR A C 1
ATOM 2477 O O . TYR A 1 329 ? 11.833 15.187 -5.376 1.00 92.44 329 TYR A O 1
ATOM 2485 N N . ASN A 1 330 ? 13.494 14.188 -6.502 1.00 91.25 330 ASN A N 1
ATOM 2486 C CA . ASN A 1 330 ? 14.554 14.600 -5.585 1.00 91.25 330 ASN A CA 1
ATOM 2487 C C . ASN A 1 330 ? 15.246 15.871 -6.102 1.00 91.25 330 ASN A C 1
ATOM 2489 O O . ASN A 1 330 ? 16.089 15.840 -7.004 1.00 91.25 330 ASN A O 1
ATOM 2493 N N . THR A 1 331 ? 14.937 16.997 -5.462 1.00 86.06 331 THR A N 1
ATOM 2494 C CA . THR A 1 331 ? 15.468 18.322 -5.809 1.00 86.06 331 THR A CA 1
ATOM 2495 C C . THR A 1 331 ? 16.978 18.461 -5.607 1.00 86.06 331 THR A C 1
ATOM 2497 O O . THR A 1 331 ? 17.585 19.339 -6.217 1.00 86.06 331 THR A O 1
ATOM 2500 N N . SER A 1 332 ? 17.606 17.600 -4.799 1.00 87.62 332 SER A N 1
ATOM 2501 C CA . SER A 1 332 ? 19.027 17.726 -4.440 1.00 87.62 332 SER A CA 1
ATOM 2502 C C . SER A 1 332 ? 19.985 17.235 -5.527 1.00 87.62 332 SER A C 1
ATOM 2504 O O . SER A 1 332 ? 21.140 17.652 -5.556 1.00 87.62 332 SER A O 1
ATOM 2506 N N . ASN A 1 333 ? 19.547 16.322 -6.398 1.00 85.69 333 ASN A N 1
ATOM 2507 C CA . ASN A 1 333 ? 20.427 15.672 -7.377 1.00 85.69 333 ASN A CA 1
ATOM 2508 C C . ASN A 1 333 ? 19.764 15.385 -8.735 1.00 85.69 333 ASN A C 1
ATOM 2510 O O . ASN A 1 333 ? 20.333 14.655 -9.542 1.00 85.69 333 ASN A O 1
ATOM 2514 N N . ASN A 1 334 ? 18.585 15.957 -8.995 1.00 85.69 334 ASN A N 1
ATOM 2515 C CA . ASN A 1 334 ? 17.812 15.774 -10.228 1.00 85.69 334 ASN A CA 1
ATOM 2516 C C . ASN A 1 334 ? 17.373 14.319 -10.523 1.00 85.69 334 ASN A C 1
ATOM 2518 O O . ASN A 1 334 ? 16.933 14.008 -11.634 1.00 85.69 334 ASN A O 1
ATOM 2522 N N . ASN A 1 335 ? 17.444 13.435 -9.527 1.00 91.88 335 ASN A N 1
ATOM 2523 C CA . ASN A 1 335 ? 16.911 12.078 -9.601 1.00 91.88 335 ASN A CA 1
ATOM 2524 C C . ASN A 1 335 ? 15.456 12.039 -9.131 1.00 91.88 335 ASN A C 1
ATOM 2526 O O . ASN A 1 335 ? 14.894 13.041 -8.688 1.00 91.88 335 ASN A O 1
ATOM 2530 N N . SER A 1 336 ? 14.866 10.851 -9.170 1.00 93.69 336 SER A N 1
ATOM 2531 C CA . SER A 1 336 ? 13.570 10.593 -8.550 1.00 93.69 336 SER A CA 1
ATOM 2532 C C . SER A 1 336 ? 13.688 9.474 -7.528 1.00 93.69 336 SER A C 1
ATOM 2534 O O . SER A 1 336 ? 14.531 8.579 -7.671 1.00 93.69 336 SER A O 1
ATOM 2536 N N . TYR A 1 337 ? 12.892 9.556 -6.466 1.00 96.12 337 TYR A N 1
ATOM 2537 C CA . TYR A 1 337 ? 12.879 8.533 -5.431 1.00 96.12 337 TYR A CA 1
ATOM 2538 C C . TYR A 1 337 ? 12.265 7.234 -5.956 1.00 96.12 337 TYR A C 1
ATOM 2540 O O . TYR A 1 337 ? 11.420 7.217 -6.852 1.00 96.12 337 TYR A O 1
ATOM 2548 N N . LEU A 1 338 ? 12.733 6.127 -5.394 1.00 96.94 338 LEU A N 1
ATOM 2549 C CA . LEU A 1 338 ? 12.186 4.802 -5.630 1.00 96.94 338 LEU A CA 1
ATOM 2550 C C . LEU A 1 338 ? 12.360 3.951 -4.376 1.00 96.94 338 LEU A C 1
ATOM 2552 O O . LEU A 1 338 ? 13.287 4.161 -3.590 1.00 96.94 338 LEU A O 1
ATOM 2556 N N . LEU A 1 339 ? 11.497 2.958 -4.210 1.00 97.62 339 LEU A N 1
ATOM 2557 C CA . LEU A 1 339 ? 11.746 1.868 -3.283 1.00 97.62 339 LEU A CA 1
ATOM 2558 C C . LEU A 1 339 ? 12.750 0.906 -3.929 1.00 97.62 339 LEU A C 1
ATOM 2560 O O . LEU A 1 339 ? 12.508 0.371 -5.015 1.00 97.62 339 LEU A O 1
ATOM 2564 N N . ARG A 1 340 ? 13.877 0.679 -3.248 1.00 97.44 340 ARG A N 1
ATOM 2565 C CA . ARG A 1 340 ? 14.878 -0.326 -3.621 1.00 97.44 340 ARG A CA 1
ATOM 2566 C C . ARG A 1 340 ? 15.001 -1.351 -2.514 1.00 97.44 340 ARG A C 1
ATOM 2568 O O . ARG A 1 340 ? 15.015 -0.992 -1.341 1.00 97.44 340 ARG A O 1
ATOM 2575 N N . PHE A 1 341 ? 15.185 -2.610 -2.884 1.00 97.75 341 PHE A N 1
ATOM 2576 C CA . PHE A 1 341 ? 15.482 -3.655 -1.914 1.00 97.75 341 PHE A CA 1
ATOM 2577 C C . PHE A 1 341 ? 16.257 -4.822 -2.517 1.00 97.75 341 PHE A C 1
ATOM 2579 O O . PHE A 1 341 ? 16.268 -5.048 -3.728 1.00 97.75 341 PHE A O 1
ATOM 2586 N N . SER A 1 342 ? 16.906 -5.566 -1.631 1.00 97.38 342 SER A N 1
ATOM 2587 C CA . SER A 1 342 ? 17.544 -6.855 -1.882 1.00 97.38 342 SER A CA 1
ATOM 2588 C C . SER A 1 342 ? 17.199 -7.805 -0.737 1.00 97.38 342 SER A C 1
ATOM 2590 O O . SER A 1 342 ? 16.504 -7.426 0.205 1.00 97.38 342 SER A O 1
ATOM 2592 N N . ASN A 1 343 ? 17.737 -9.025 -0.750 1.00 97.00 343 ASN A N 1
ATOM 2593 C CA . ASN A 1 343 ? 17.532 -9.951 0.365 1.00 97.00 343 ASN A CA 1
ATOM 2594 C C . ASN A 1 343 ? 18.129 -9.484 1.708 1.00 97.00 343 ASN A C 1
ATOM 2596 O O . ASN A 1 343 ? 17.796 -10.043 2.752 1.00 97.00 343 ASN A O 1
ATOM 2600 N N . MET A 1 344 ? 18.989 -8.460 1.679 1.00 96.81 344 MET A N 1
ATOM 2601 C CA . MET A 1 344 ? 19.733 -7.967 2.839 1.00 96.81 344 MET A CA 1
ATOM 2602 C C . MET A 1 344 ? 19.239 -6.618 3.367 1.00 96.81 344 MET A C 1
ATOM 2604 O O . MET A 1 344 ? 19.601 -6.252 4.479 1.00 96.81 344 MET A O 1
ATOM 2608 N N . THR A 1 345 ? 18.505 -5.826 2.579 1.00 96.44 345 THR A N 1
ATOM 2609 C CA . THR A 1 345 ? 18.136 -4.458 2.980 1.00 96.44 3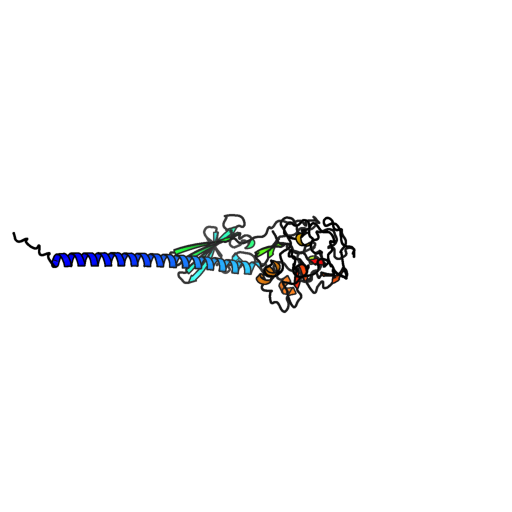45 THR A CA 1
ATOM 2610 C C . THR A 1 345 ? 16.993 -3.887 2.144 1.00 96.44 345 THR A C 1
ATOM 2612 O O . THR A 1 345 ? 16.798 -4.287 0.994 1.00 96.44 345 THR A O 1
ATOM 2615 N N . ILE A 1 346 ? 16.272 -2.918 2.713 1.00 96.56 346 ILE A N 1
ATOM 2616 C CA . ILE A 1 346 ? 15.156 -2.193 2.091 1.00 96.56 346 ILE A CA 1
ATOM 2617 C C . ILE A 1 346 ? 15.344 -0.676 2.318 1.00 96.56 346 ILE A C 1
ATOM 2619 O O . ILE A 1 346 ? 14.701 -0.091 3.191 1.00 96.56 346 ILE A O 1
ATOM 2623 N N . PRO A 1 347 ? 16.265 -0.008 1.601 1.00 93.31 347 PRO A N 1
ATOM 2624 C CA . PRO A 1 347 ? 16.405 1.444 1.673 1.00 93.31 347 PRO A CA 1
ATOM 2625 C C . PRO A 1 347 ? 15.177 2.165 1.088 1.00 93.31 347 PRO A C 1
ATOM 2627 O O . PRO A 1 347 ? 14.906 2.093 -0.111 1.00 93.31 347 PRO A O 1
ATOM 2630 N N . THR A 1 348 ? 14.473 2.928 1.926 1.00 87.00 348 THR A N 1
ATOM 2631 C CA . THR A 1 348 ? 13.249 3.677 1.566 1.00 87.00 348 THR A CA 1
ATOM 2632 C C . THR A 1 348 ? 13.514 5.070 0.978 1.00 87.00 348 THR A C 1
ATOM 2634 O O . THR A 1 348 ? 12.606 5.713 0.461 1.00 87.00 348 THR A O 1
ATOM 2637 N N . THR A 1 349 ? 14.764 5.539 1.014 1.00 91.62 349 THR A N 1
ATOM 2638 C CA . THR A 1 349 ? 15.197 6.849 0.489 1.00 91.62 349 THR A CA 1
ATOM 2639 C C . THR A 1 349 ? 16.114 6.734 -0.735 1.00 91.62 349 THR A C 1
ATOM 2641 O O . THR A 1 349 ? 16.802 7.689 -1.112 1.00 91.62 349 THR A O 1
ATOM 2644 N N . ALA A 1 350 ? 16.133 5.560 -1.375 1.00 95.56 350 ALA A N 1
ATOM 2645 C CA . ALA A 1 350 ? 16.870 5.342 -2.612 1.00 95.56 350 ALA A CA 1
ATOM 2646 C C . ALA A 1 350 ? 16.320 6.219 -3.750 1.00 95.56 350 ALA A C 1
ATOM 2648 O O . ALA A 1 350 ? 15.154 6.606 -3.770 1.00 95.56 350 ALA A O 1
ATOM 2649 N N . ASN A 1 351 ? 17.181 6.557 -4.706 1.00 95.56 351 ASN A N 1
ATOM 2650 C CA . ASN A 1 351 ? 16.815 7.345 -5.877 1.00 95.56 351 ASN A CA 1
ATOM 2651 C C . ASN A 1 351 ? 17.623 6.892 -7.094 1.00 95.56 351 ASN A C 1
ATOM 2653 O O . ASN A 1 351 ? 18.699 6.307 -6.943 1.00 95.56 351 ASN A O 1
ATOM 2657 N N . ALA A 1 352 ? 17.099 7.156 -8.289 1.00 94.69 352 ALA A N 1
ATOM 2658 C CA . ALA A 1 352 ? 17.776 6.846 -9.543 1.00 94.69 352 ALA A CA 1
ATOM 2659 C C . ALA A 1 352 ? 17.524 7.910 -10.616 1.00 94.69 352 ALA A C 1
ATOM 2661 O O . ALA A 1 352 ? 16.575 8.694 -10.542 1.00 94.69 352 ALA A O 1
ATOM 2662 N N . ILE A 1 353 ? 18.397 7.912 -11.625 1.00 93.31 353 ILE A N 1
ATOM 2663 C CA . ILE A 1 353 ? 18.271 8.761 -12.812 1.00 93.31 353 ILE A CA 1
ATOM 2664 C C . ILE A 1 353 ? 17.000 8.405 -13.590 1.00 93.31 353 ILE A C 1
ATOM 2666 O O . ILE A 1 353 ? 16.611 7.236 -13.657 1.00 93.31 353 ILE A O 1
ATOM 2670 N N . LYS A 1 354 ? 16.379 9.402 -14.222 1.00 91.25 354 LYS A N 1
ATOM 2671 C CA . LYS A 1 354 ? 15.047 9.280 -14.844 1.00 91.25 354 LYS A CA 1
ATOM 2672 C C . LYS A 1 354 ? 15.018 8.403 -16.095 1.00 91.25 354 LYS A C 1
ATOM 2674 O O . LYS A 1 354 ? 13.954 7.930 -16.475 1.00 91.25 354 LYS A O 1
ATOM 2679 N N . THR A 1 355 ? 16.175 8.142 -16.703 1.00 93.94 355 THR A N 1
ATOM 2680 C CA . THR A 1 355 ? 16.323 7.158 -17.790 1.00 93.94 355 THR A CA 1
ATOM 2681 C C . THR A 1 355 ? 16.312 5.710 -17.299 1.00 93.94 355 THR A C 1
ATOM 2683 O O . THR A 1 355 ? 16.315 4.791 -18.110 1.00 93.94 355 THR A O 1
ATOM 2686 N N . THR A 1 356 ? 16.319 5.462 -15.986 1.00 96.38 356 THR A N 1
ATOM 2687 C CA . THR A 1 356 ? 16.245 4.100 -15.437 1.00 96.38 356 THR A CA 1
ATOM 2688 C C . THR A 1 356 ? 14.848 3.519 -15.653 1.00 96.38 356 THR A C 1
ATOM 2690 O O . THR A 1 356 ? 13.851 4.193 -15.425 1.00 96.38 356 THR A O 1
ATOM 2693 N N . GLY A 1 357 ? 14.763 2.257 -16.062 1.00 98.12 357 GLY A N 1
ATOM 2694 C CA . GLY A 1 357 ? 13.515 1.504 -16.094 1.00 98.12 357 GLY A CA 1
ATOM 2695 C C . GLY A 1 357 ? 13.272 0.819 -14.756 1.00 98.12 357 GLY A C 1
ATOM 2696 O O . GLY A 1 357 ? 14.087 -0.012 -14.349 1.00 98.12 357 GLY A O 1
ATOM 2697 N N . SER A 1 358 ? 12.164 1.124 -14.087 1.00 98.38 358 SER A N 1
ATOM 2698 C CA . SER A 1 358 ? 11.774 0.467 -12.831 1.00 98.38 358 SER A CA 1
ATOM 2699 C C . SER A 1 358 ? 10.287 0.131 -12.830 1.00 98.38 358 SER A C 1
ATOM 2701 O O . SER A 1 358 ? 9.516 0.669 -13.627 1.00 98.38 358 SER A O 1
ATOM 2703 N N . SER A 1 359 ? 9.891 -0.777 -11.942 1.00 98.56 359 SER A N 1
ATOM 2704 C CA . SER A 1 359 ? 8.495 -1.202 -11.828 1.00 98.56 359 SER A CA 1
ATOM 2705 C C . SER A 1 359 ? 7.624 -0.064 -11.304 1.00 98.56 359 SER A C 1
ATOM 2707 O O . SER A 1 359 ? 8.096 0.812 -10.574 1.00 98.56 359 SER A O 1
ATOM 2709 N N . VAL A 1 360 ? 6.339 -0.100 -11.647 1.00 97.94 360 VAL A N 1
ATOM 2710 C CA . VAL A 1 360 ? 5.325 0.800 -11.092 1.00 97.94 360 VAL A CA 1
ATOM 2711 C C . VAL A 1 360 ? 4.265 -0.036 -10.388 1.00 97.94 360 VAL A C 1
ATOM 2713 O O . VAL A 1 360 ? 3.731 -0.994 -10.950 1.00 97.94 360 VAL A O 1
ATOM 2716 N N . ARG A 1 361 ? 3.979 0.342 -9.144 1.00 97.81 361 ARG A N 1
ATOM 2717 C CA . ARG A 1 361 ? 2.861 -0.154 -8.348 1.00 97.81 361 ARG A CA 1
ATOM 2718 C C . ARG A 1 361 ? 2.020 1.054 -7.973 1.00 97.81 361 ARG A C 1
ATOM 2720 O O . ARG A 1 361 ? 2.572 1.989 -7.404 1.00 97.81 361 ARG A O 1
ATOM 2727 N N . CYS A 1 362 ? 0.737 1.038 -8.309 1.00 97.56 362 CYS A N 1
ATOM 2728 C CA . CYS A 1 362 ? -0.126 2.194 -8.100 1.00 97.56 362 CYS A CA 1
ATOM 2729 C C . CYS A 1 362 ? -0.879 2.108 -6.775 1.00 97.56 362 CYS A C 1
ATOM 2731 O O . CYS A 1 362 ? -1.237 1.015 -6.321 1.00 97.56 362 CYS A O 1
ATOM 2733 N N . ILE A 1 363 ? -1.117 3.275 -6.192 1.00 97.00 363 ILE A N 1
ATOM 2734 C CA . ILE A 1 363 ? -1.921 3.501 -4.996 1.00 97.00 363 ILE A CA 1
ATOM 2735 C C . ILE A 1 363 ? -3.151 4.318 -5.400 1.00 97.00 363 ILE A C 1
ATOM 2737 O O . ILE A 1 363 ? -3.078 5.116 -6.336 1.00 97.00 363 ILE A O 1
ATOM 2741 N N . LYS A 1 364 ? -4.284 4.076 -4.747 1.00 94.44 364 LYS A N 1
ATOM 2742 C CA . LYS A 1 364 ? -5.513 4.841 -4.958 1.00 94.44 364 LYS A CA 1
ATOM 2743 C C . LYS A 1 3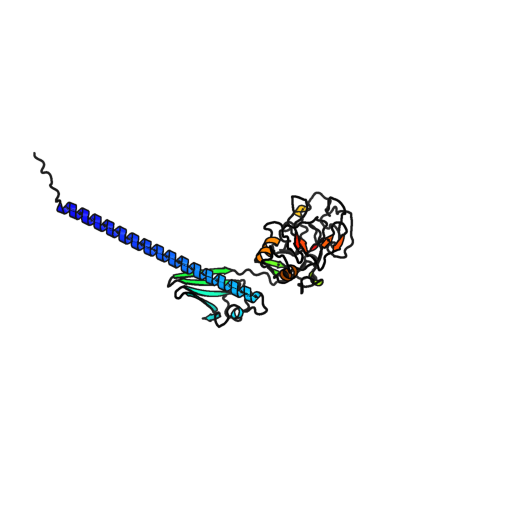64 ? -5.319 6.277 -4.473 1.00 94.44 364 LYS A C 1
ATOM 2745 O O . LYS A 1 364 ? -4.733 6.463 -3.403 1.00 94.44 364 LYS A O 1
ATOM 2750 N N . ASP A 1 365 ? -5.796 7.235 -5.264 1.00 84.62 365 ASP A N 1
ATOM 2751 C CA . ASP A 1 365 ? -5.704 8.669 -4.957 1.00 84.62 365 ASP A CA 1
ATOM 2752 C C . ASP A 1 365 ? -6.413 9.077 -3.660 1.00 84.62 365 ASP A C 1
ATOM 2754 O O . ASP A 1 365 ? -7.521 8.552 -3.370 1.00 84.62 365 ASP A O 1
#

Solvent-accessible surface area (backbone atoms only — not comparable to full-atom values): 18607 Å² total; per-residue (Å²): 136,85,78,81,77,82,78,74,56,65,68,58,55,52,50,53,50,50,52,52,52,52,50,50,53,49,52,53,52,53,50,52,52,52,51,52,50,50,51,51,50,52,51,35,45,53,50,2,38,52,37,5,50,52,40,45,54,52,48,53,55,31,44,58,60,23,66,78,46,96,53,41,26,40,40,66,39,30,53,97,68,35,37,40,66,54,99,65,28,23,33,34,62,51,67,86,46,99,54,32,33,25,40,33,38,37,20,30,57,97,52,92,46,68,36,49,50,35,80,42,50,53,89,44,46,19,29,45,35,12,36,2,30,28,78,89,34,74,29,73,45,73,47,76,49,90,79,50,60,89,57,76,43,52,40,66,83,47,78,91,42,70,41,40,48,31,57,35,68,60,72,46,37,23,45,41,40,27,52,79,30,82,38,64,49,88,44,33,62,34,73,55,23,27,36,32,30,39,38,66,47,50,47,84,55,50,26,26,46,91,81,40,55,74,36,80,63,59,25,78,42,87,79,76,53,53,42,45,32,38,30,35,83,51,87,89,38,52,44,62,72,57,74,77,76,50,69,77,51,20,31,44,69,89,19,93,22,46,57,40,29,93,72,34,22,55,33,38,30,28,90,87,14,51,54,33,44,34,36,47,55,65,71,40,63,82,37,65,60,61,33,40,62,53,39,28,71,39,74,54,28,48,43,21,51,11,37,26,36,23,49,74,63,47,75,44,52,59,64,57,24,26,36,31,49,28,33,29,64,36,87,91,75,77,26,30,19,18,45,34,35,35,45,51,37,46,50,40,67,36,64,44,53,31,19,28,15,22,22,46,50,34,27,55,109

Radius of gyration: 32.52 Å; Cα contacts (8 Å, |Δi|>4): 828; chains: 1; bounding box: 58×85×107 Å

Nearest PDB structures (foldseek):
  7t0o-assembly1_M  TM=4.124E-01  e=2.000E+00  Homo sapiens
  4e5x-assembly2_H  TM=3.751E-01  e=3.956E+00  Human adenovirus 6

pLDDT: mean 91.15, std 8.25, range [47.81, 98.56]

Foldseek 3Di:
DDPDDPDPDPVVVVVVVVVVVVVVVVVVVVVVVVVVVVVVLVVQQVLQVVLQVVVVVLQVVLQVVQVLDPRFFLCNSQDPVQFDQDPQFTKGKDAPDPQKIKIKWFAFAPDPHTDRDRRDGSLRGQKIKMWIGGNHDIDIDIDGQQDFDQDWFAFPPHNVDTWGWWQFLLRFTWTLAFAQQQDRDPAQQRQSRLGFFAFQLAAPAQQRPLPFAADCDAAQDRVHSHNHQHAALDPPLDNYDYDPPDSLQQQDDPHPRARGTPQKGFWAADDPTPLVSRCVSLVNQQAAAQSSRSCCSTRSNHHQSAKQHRHPRHGDRRVFKAWEFGSAADPPRRWGFTFIDGRGHTDRRDTDRSSMTHIYIITGD

Secondary structure (DSSP, 8-state):
---------HHHHHHHHHHHHHHHHHHHHHHHHHHHHHHHHHHHHHHHHHHHHHHHHHHHHHHHHHHTSS--BHHHHSTTTTEEEETTEEEEEEEEETTEEEEEEEEETTSSPBP--TTSBGGGEEEEEEEEEETTEEEEEEEEPP----S-EE-SS-TT-EE-EEE-TTS-EEESS-TT-SS--SSTT-GGG----EETT--SSSTTSTT--EESS-BS-SSS--SSEE--SSTT--SB---SS-GGGTTSTT-TT--SPTTEEPPP-STTSHHHHHHHHTT-TT--SSHHHHHHTSTT------EE-TTT--EE-TTT-EEEEEEEEETTTTEEEEEEEBTTB--TT-EE-TT-EEB---EE-